Protein 9NIK (pdb70)

Secondary structure (DSSP, 8-state):
-----EEEE--HHHHHHHHHHHHTSGGGGGGS-TT--HHHHHHHHHHHT-SSSTT-EEEEEEETTEEEEEEEEE-GGGSGGGSTTS-----TTEEEEEEEE-S-----TTHHHHHHHHHHHHHHHTS--SEEEE--BTT-HHHHHHHHHTT-EEEEEEEETTEEEEEEEEEHHHHHHHHTTTTS--

InterPro domains:
  IPR000873 AMP-dependent synthetase/ligase domain [PF00501] (557-894)
  IPR001242 Condensation domain [PF00668] (100-513)
  IPR009081 Phosphopantetheine binding ACP domain [PF00550] (14-77)
  IPR009081 Phosphopantetheine binding ACP domain [PF00550] (1043-1108)
  IPR009081 Phosphopantetheine binding ACP domain [PS50075] (5-81)
  IPR009081 Phosphopantetheine binding ACP domain [PS50075] (1036-1112)
  IPR010071 Amino acid adenylation domain [TIGR01733] (576-964)
  IPR016181 Acyl-CoA N-acyltransferase [SSF55729] (1150-1315)
  IPR019432 Acyltransferase MbtK/IucB-like, conserved domain [SM01006] (1150-1197)
  IPR020806 Polyketide synthase-like, phosphopantetheine-binding domain [SM00823] (1042-1112)
  IPR020845 AMP-binding, conserved site [PS00455] (689-700)
  IPR023213 Chloramphenicol acetyltransferase-like domain superfamily [G3DSA:3.30.559.10] (96-269)
  IPR025110 AMP-binding enzyme, C-terminal domain [PF13193] (949-1016)
  IPR036736 ACP-like superfamily [G3DSA:1.10.1200.10] (7-82)
  IPR036736 ACP-like superfamily [G3DSA:1.10.1200.10] (1032-1113)
  IPR036736 ACP-like superfamily [SSF47336] (14-114)
  IPR036736 ACP-like superfamily [SSF47336] (1035-1109)
  IPR042099 ANL, N-terminal domain [G3DSA:3.40.50.12780] (548-934)
  IPR045851 AMP-binding enzyme domain superfamily [G3DSA:3.30.300.30] (935-1031)
  IPR057737 Phenyloxazoline synthase MbtB-like, condensation domain [cd19535] (101-516)

Structure (mmCIF, N/CA/C/O backbone):
data_9NIK
#
_entry.id   9NIK
#
_cell.length_a   33.619
_cell.length_b   69.650
_cell.length_c   38.229
_cell.angle_alpha   90.000
_cell.angle_beta   96.320
_cell.angle_gamma   90.000
#
_symmetry.space_group_name_H-M   'P 1 21 1'
#
loop_
_entity.id
_entity.type
_entity.pdbx_description
1 polymer NcdE
2 non-polymer '4-(2-HYDROXYETHYL)-1-PIPERAZINE ETHANESULFONIC ACID'
3 non-polymer GLYCEROL
4 water water
#
loop_
_atom_site.group_PDB
_atom_site.id
_atom_site.type_symbol
_atom_site.label_atom_id
_atom_site.label_alt_id
_atom_site.label_comp_id
_atom_site.label_asym_id
_atom_site.label_entity_id
_atom_site.label_seq_id
_atom_site.pdbx_PDB_ins_code
_atom_site.Cartn_x
_atom_site.Cartn_y
_atom_site.Cartn_z
_atom_site.occupancy
_atom_site.B_iso_or_equiv
_atom_site.auth_seq_id
_atom_site.auth_comp_id
_atom_site.auth_asym_id
_atom_site.auth_atom_id
_atom_site.pdbx_PDB_model_num
ATOM 1 N N . THR A 1 11 ? 22.73418 -15.69910 -5.33653 1.000 35.83988 1143 THR A N 1
ATOM 2 C CA . THR A 1 11 ? 21.42514 -15.74298 -4.70072 1.000 35.74603 1143 THR A CA 1
ATOM 3 C C . THR A 1 11 ? 21.19138 -14.48211 -3.87056 1.000 38.65996 1143 THR A C 1
ATOM 4 O O . THR A 1 11 ? 21.90353 -14.22172 -2.89299 1.000 32.03583 1143 THR A O 1
ATOM 7 N N . THR A 1 12 ? 20.18762 -13.70388 -4.26360 1.000 27.02300 1144 THR A N 1
ATOM 8 C CA . THR A 1 12 ? 19.75415 -12.53050 -3.52570 1.000 21.56147 1144 THR A CA 1
ATOM 9 C C . THR A 1 12 ? 18.26820 -12.68033 -3.22113 1.000 18.00848 1144 THR A C 1
ATOM 10 O O . THR A 1 12 ? 17.59590 -13.59269 -3.70974 1.000 18.20490 1144 THR A O 1
ATOM 21 N N . TYR A 1 13 ? 17.74245 -11.76059 -2.41957 1.000 14.68508 1145 TYR A N 1
ATOM 22 C CA . TYR A 1 13 ? 16.34465 -11.85153 -2.03361 1.000 13.62587 1145 TYR A CA 1
ATOM 23 C C . TYR A 1 13 ? 15.42620 -11.45957 -3.17377 1.000 16.34277 1145 TYR A C 1
ATOM 24 O O . TYR A 1 13 ? 15.60321 -10.41082 -3.80251 1.000 19.22825 1145 TYR A O 1
ATOM 42 N N . HIS A 1 14 ? 14.40917 -12.28416 -3.39824 1.000 15.56963 1146 HIS A N 1
ATOM 43 C CA . HIS A 1 14 ? 13.26077 -11.94639 -4.23224 1.000 13.42278 1146 HIS A CA 1
ATOM 44 C C . HIS A 1 14 ? 12.04669 -12.47829 -3.49009 1.000 13.26282 1146 HIS A C 1
ATOM 45 O O . HIS A 1 14 ? 11.98205 -13.67124 -3.19167 1.000 15.10293 1146 HIS A O 1
ATOM 49 N N . PHE A 1 15 ? 11.09471 -11.61335 -3.19147 1.000 10.73070 1147 PHE A N 1
ATOM 50 C CA . PHE A 1 15 ? 9.97578 -11.97482 -2.34577 1.000 8.46714 1147 PHE A CA 1
ATOM 51 C C . PHE A 1 15 ? 8.69823 -12.09720 -3.15453 1.000 9.66069 1147 PHE A C 1
ATOM 52 O O . PHE A 1 15 ? 8.51490 -11.47367 -4.20853 1.000 10.52965 1147 PHE A O 1
ATOM 69 N N . GLN A 1 16 ? 7.79934 -12.89192 -2.60346 1.000 7.71379 1148 GLN A N 1
ATOM 70 C CA . GLN A 1 16 ? 6.39383 -12.86626 -2.96287 1.000 7.56260 1148 GLN A CA 1
ATOM 71 C C . GLN A 1 16 ? 5.60999 -12.63953 -1.67947 1.000 8.05696 1148 GLN A C 1
ATOM 72 O O . GLN A 1 16 ? 6.11381 -12.86499 -0.57920 1.000 11.51440 1148 GLN A O 1
ATOM 86 N N . SER A 1 17 ? 4.36437 -12.21441 -1.80042 1.000 8.01937 1149 SER A N 1
ATOM 87 C CA . SER A 1 17 ? 3.53428 -12.03484 -0.62437 1.000 7.30766 1149 SER A CA 1
ATOM 88 C C . SER A 1 17 ? 2.12280 -12.50693 -0.90746 1.000 7.42838 1149 SER A C 1
ATOM 89 O O . SER A 1 17 ? 1.69733 -12.64055 -2.05585 1.000 8.87960 1149 SER A O 1
ATOM 97 N N . ARG A 1 18 ? 1.40514 -12.77326 0.17234 1.000 6.71420 1150 ARG A N 1
ATOM 98 C CA . ARG A 1 18 ? -0.00074 -13.12939 0.11274 1.000 7.36427 1150 ARG A CA 1
ATOM 99 C C . ARG A 1 18 ? -0.74271 -12.45736 1.26109 1.000 8.58222 1150 ARG A C 1
ATOM 100 O O . ARG A 1 18 ? -0.15118 -11.92725 2.19713 1.000 7.31120 1150 ARG A O 1
ATOM 121 N N . ARG A 1 19 ? -2.06798 -12.49885 1.19722 1.000 7.20791 1151 ARG A N 1
ATOM 122 C CA . ARG A 1 19 ? -2.84008 -11.96453 2.29510 1.000 6.38161 1151 ARG A CA 1
ATOM 123 C C . ARG A 1 19 ? -2.65103 -12.81713 3.53803 1.000 6.90112 1151 ARG A C 1
ATOM 124 O O . ARG A 1 19 ? -2.50472 -14.03965 3.47258 1.000 7.65446 1151 ARG A O 1
ATOM 145 N N . ILE A 1 20 ? -2.67862 -12.15740 4.69155 1.000 7.29313 1152 ILE A N 1
ATOM 146 C CA . ILE A 1 20 ? -2.55066 -12.85731 5.95512 1.000 6.41358 1152 ILE A CA 1
ATOM 147 C C . ILE A 1 20 ? -3.71651 -13.83580 6.12709 1.000 7.94982 1152 ILE A C 1
ATOM 148 O O . ILE A 1 20 ? -4.83142 -13.62430 5.61830 1.000 8.68434 1152 ILE A O 1
ATOM 164 N N . ASP A 1 21 ? -3.45167 -14.90155 6.87770 1.000 8.36637 1153 ASP A N 1
ATOM 165 C CA . ASP A 1 21 ? -4.41712 -15.94966 7.21899 1.000 9.66875 1153 ASP A CA 1
ATOM 166 C C . ASP A 1 21 ? -4.30275 -16.14609 8.72425 1.000 10.79358 1153 ASP A C 1
ATOM 167 O O . ASP A 1 21 ? -3.38508 -16.81030 9.19775 1.000 11.21701 1153 ASP A O 1
ATOM 176 N N . VAL A 1 22 ? -5.21963 -15.55107 9.48142 1.000 10.75363 1154 VAL A N 1
ATOM 177 C CA . VAL A 1 22 ? -5.04547 -15.51644 10.93055 1.000 12.99672 1154 VAL A CA 1
ATOM 178 C C . VAL A 1 22 ? -4.98639 -16.92098 11.51800 1.000 14.96732 1154 VAL A C 1
ATOM 179 O O . VAL A 1 22 ? -4.20943 -17.18047 12.45068 1.000 20.89516 1154 VAL A O 1
ATOM 192 N N . ASP A 1 23 ? -5.73332 -17.86631 10.94281 1.000 10.93453 1155 ASP A N 1
ATOM 193 C CA . ASP A 1 23 ? -5.77900 -19.20924 11.51069 1.000 14.45033 1155 ASP A CA 1
ATOM 194 C C . ASP A 1 23 ? -4.42383 -19.88533 11.50855 1.000 19.87987 1155 ASP A C 1
ATOM 195 O O . ASP A 1 23 ? -4.19737 -20.81186 12.29194 1.000 28.88172 1155 ASP A O 1
ATOM 204 N N . ARG A 1 24 ? -3.53084 -19.50336 10.60628 1.000 10.08616 1156 ARG A N 1
ATOM 205 C CA . ARG A 1 24 ? -2.24339 -20.16326 10.55254 1.000 13.12823 1156 ARG A CA 1
ATOM 206 C C . ARG A 1 24 ? -1.03485 -19.24546 10.63161 1.000 10.91843 1156 ARG A C 1
ATOM 207 O O . ARG A 1 24 ? 0.07322 -19.75242 10.81465 1.000 11.55808 1156 ARG A O 1
ATOM 228 N N . ASP A 1 25 ? -1.21009 -17.93025 10.53564 1.000 10.25056 1157 ASP A N 1
ATOM 229 C CA . ASP A 1 25 ? -0.10925 -16.98628 10.71065 1.000 9.56216 1157 ASP A CA 1
ATOM 230 C C . ASP A 1 25 ? -0.02060 -16.41783 12.11445 1.000 8.12795 1157 ASP A C 1
ATOM 231 O O . ASP A 1 25 ? 0.98443 -15.77216 12.44230 1.000 8.60253 1157 ASP A O 1
ATOM 240 N N . LEU A 1 26 ? -1.03511 -16.63269 12.95123 1.000 7.73394 1158 LEU A N 1
ATOM 241 C CA . LEU A 1 26 ? -1.07547 -15.97506 14.25840 1.000 8.64695 1158 LEU A CA 1
ATOM 242 C C . LEU A 1 26 ? 0.13926 -16.31899 15.11681 1.000 9.35037 1158 LEU A C 1
ATOM 243 O O . LEU A 1 26 ? 0.74700 -15.43293 15.73316 1.000 8.34810 1158 LEU A O 1
ATOM 259 N N . GLU A 1 27 ? 0.50346 -17.59793 15.20609 1.000 9.10082 1159 GLU A N 1
ATOM 260 C CA . GLU A 1 27 ? 1.62064 -17.96947 16.07028 1.000 8.71160 1159 GLU A CA 1
ATOM 261 C C . GLU A 1 27 ? 2.89612 -17.23001 15.66011 1.000 8.99113 1159 GLU A C 1
ATOM 262 O O . GLU A 1 27 ? 3.61866 -16.68962 16.50480 1.000 9.16304 1159 GLU A O 1
ATOM 274 N N . SER A 1 28 ? 3.16333 -17.17818 14.35253 1.000 10.34211 1160 SER A N 1
ATOM 275 C CA . SER A 1 28 ? 4.36470 -16.51720 13.85487 1.000 9.22276 1160 SER A CA 1
ATOM 276 C C . SER A 1 28 ? 4.34147 -15.03250 14.15956 1.000 8.68427 1160 SER A C 1
ATOM 277 O O . SER A 1 28 ? 5.33667 -14.47113 14.62999 1.000 9.88497 1160 SER A O 1
ATOM 285 N N . VAL A 1 29 ? 3.23363 -14.37123 13.84075 1.000 7.56196 1161 VAL A N 1
ATOM 286 C CA . VAL A 1 29 ? 3.16135 -12.92719 14.01321 1.000 7.51990 1161 VAL A CA 1
ATOM 287 C C . VAL A 1 29 ? 3.31192 -12.57027 15.47668 1.000 8.58400 1161 VAL A C 1
ATOM 288 O O . VAL A 1 29 ? 4.03665 -11.63629 15.84202 1.000 8.39651 1161 VAL A O 1
ATOM 301 N N . HIS A 1 30 ? 2.61208 -13.30525 16.34057 1.000 8.89165 1162 HIS A N 1
ATOM 302 C CA . HIS A 1 30 ? 2.73911 -13.07009 17.77414 1.000 7.75057 1162 HIS A CA 1
ATOM 303 C C . HIS A 1 30 ? 4.18079 -13.24634 18.23747 1.000 8.01521 1162 HIS A C 1
ATOM 304 O O . HIS A 1 30 ? 4.68409 -12.44030 19.02328 1.000 8.83508 1162 HIS A O 1
ATOM 318 N N . ARG A 1 31 ? 4.87054 -14.28126 17.75509 1.000 8.53373 1163 ARG A N 1
ATOM 319 C CA . ARG A 1 31 ? 6.27839 -14.45490 18.10201 1.000 9.12547 1163 ARG A CA 1
ATOM 320 C C . ARG A 1 31 ? 7.10674 -13.25609 17.65299 1.000 9.58449 1163 ARG A C 1
ATOM 321 O O . ARG A 1 31 ? 7.94338 -12.73901 18.40153 1.000 11.92611 1163 ARG A O 1
ATOM 342 N N . TRP A 1 32 ? 6.90213 -12.79735 16.41977 1.000 7.86076 1164 TRP A N 1
ATOM 343 C CA . TRP A 1 32 ? 7.69649 -11.67724 15.92855 1.000 8.26452 1164 TRP A CA 1
ATOM 344 C C . TRP A 1 32 ? 7.46279 -10.42254 16.76058 1.000 10.33685 1164 TRP A C 1
ATOM 345 O O . TRP A 1 32 ? 8.39782 -9.64067 16.99938 1.000 11.98367 1164 TRP A O 1
ATOM 366 N N . LEU A 1 33 ? 6.20639 -10.17045 17.14342 1.000 8.40516 1165 LEU A N 1
ATOM 367 C CA . LEU A 1 33 ? 5.88462 -8.97621 17.91457 1.000 9.28912 1165 LEU A CA 1
ATOM 368 C C . LEU A 1 33 ? 6.50510 -9.01795 19.30299 1.000 10.15674 1165 LEU A C 1
ATOM 369 O O . LEU A 1 33 ? 6.62244 -7.97384 19.94228 1.000 11.32282 1165 LEU A O 1
ATOM 385 N N . GLY A 1 34 ? 6.87682 -10.19751 19.78898 1.000 10.73434 1166 GLY A N 1
ATOM 386 C CA . GLY A 1 34 ? 7.53003 -10.31096 21.08109 1.000 11.97794 1166 GLY A CA 1
ATOM 387 C C . GLY A 1 34 ? 9.01342 -10.12950 21.07741 1.000 13.80219 1166 GLY A C 1
ATOM 388 O O . GLY A 1 34 ? 9.62720 -10.07030 22.15264 1.000 17.50076 1166 GLY A O 1
ATOM 392 N N . HIS A 1 35 ? 9.63179 -10.04887 19.91353 1.000 13.58431 1167 HIS A N 1
ATOM 393 C CA . HIS A 1 35 ? 11.06527 -9.89549 19.83737 1.000 14.95474 1167 HIS A CA 1
ATOM 394 C C . HIS A 1 35 ? 11.44938 -8.44743 20.10851 1.000 18.80838 1167 HIS A C 1
ATOM 395 O O . HIS A 1 35 ? 10.85122 -7.53535 19.52851 1.000 16.38758 1167 HIS A O 1
ATOM 409 N N . PRO A 1 36 ? 12.45280 -8.20364 20.95436 1.000 16.68518 1168 PRO A N 1
ATOM 410 C CA . PRO A 1 36 ? 12.85405 -6.81926 21.24682 1.000 21.31001 1168 PRO A CA 1
ATOM 411 C C . PRO A 1 36 ? 13.09201 -5.94668 20.02978 1.000 19.01956 1168 PRO A C 1
ATOM 412 O O . PRO A 1 36 ? 12.86906 -4.73256 20.10758 1.000 20.31806 1168 PRO A O 1
ATOM 423 N N . LYS A 1 37 ? 13.52604 -6.50069 18.89779 1.000 15.85612 1169 LYS A N 1
ATOM 424 C CA . LYS A 1 37 ? 13.76039 -5.64026 17.75169 1.000 16.66697 1169 LYS A CA 1
ATOM 425 C C . LYS A 1 37 ? 12.47152 -5.04903 17.18244 1.000 16.27713 1169 LYS A C 1
ATOM 426 O O . LYS A 1 37 ? 12.54885 -4.08997 16.40089 1.000 19.26092 1169 LYS A O 1
ATOM 445 N N A SER A 1 38 ? 11.30142 -5.58182 17.51150 0.499 15.20877 1170 SER A N 1
ATOM 446 N N B SER A 1 38 ? 11.31265 -5.60425 17.58279 0.501 15.12379 1170 SER A N 1
ATOM 447 C CA A SER A 1 38 ? 10.06062 -4.99266 17.02078 0.499 14.39272 1170 SER A CA 1
ATOM 448 C CA B SER A 1 38 ? 9.97859 -5.19394 17.15286 0.501 13.72478 1170 SER A CA 1
ATOM 449 C C A SER A 1 38 ? 9.33394 -4.20974 18.10871 0.499 13.21486 1170 SER A C 1
ATOM 450 C C B SER A 1 38 ? 9.34171 -4.17299 18.09077 0.501 13.26331 1170 SER A C 1
ATOM 451 O O A SER A 1 38 ? 8.10676 -4.08903 18.09571 0.499 11.30855 1170 SER A O 1
ATOM 452 O O B SER A 1 38 ? 8.15172 -3.88080 17.96235 0.501 10.73229 1170 SER A O 1
ATOM 467 N N . HIS A 1 39 ? 10.09994 -3.63854 19.04132 1.000 12.39575 1171 HIS A N 1
ATOM 468 C CA . HIS A 1 39 ? 9.49968 -2.88662 20.13486 1.000 13.05400 1171 HIS A CA 1
ATOM 469 C C . HIS A 1 39 ? 8.66444 -1.69409 19.66934 1.000 11.23879 1171 HIS A C 1
ATOM 470 O O . HIS A 1 39 ? 7.73546 -1.31007 20.36621 1.000 12.71274 1171 HIS A O 1
ATOM 484 N N . TYR A 1 40 ? 8.95260 -1.09928 18.50814 1.000 10.55232 1172 TYR A N 1
ATOM 485 C CA . TYR A 1 40 ? 8.14621 0.04172 18.06568 1.000 10.37963 1172 TYR A CA 1
ATOM 486 C C . TYR A 1 40 ? 6.70908 -0.33774 17.69307 1.000 10.21060 1172 TYR A C 1
ATOM 487 O O . TYR A 1 40 ? 5.83553 0.53959 17.63119 1.000 12.73644 1172 TYR A O 1
ATOM 505 N N . TRP A 1 41 ? 6.41661 -1.63330 17.50124 1.000 9.74357 1173 TRP A N 1
ATOM 506 C CA . TRP A 1 41 ? 5.04090 -2.09474 17.34572 1.000 10.11001 1173 TRP A CA 1
ATOM 507 C C . TRP A 1 41 ? 4.25847 -2.06252 18.65687 1.000 11.74100 1173 TRP A C 1
ATOM 508 O O . TRP A 1 41 ? 3.03098 -2.16967 18.63943 1.000 12.51366 1173 TRP A O 1
ATOM 529 N N . ASP A 1 42 ? 4.94113 -1.91488 19.78484 1.000 11.75477 1174 ASP A N 1
ATOM 530 C CA . ASP A 1 42 ? 4.28183 -1.75382 21.08271 1.000 14.10163 1174 ASP A CA 1
ATOM 531 C C . ASP A 1 42 ? 3.38955 -2.94045 21.43212 1.000 14.46265 1174 ASP A C 1
ATOM 532 O O . ASP A 1 42 ? 2.30378 -2.77166 21.98187 1.000 16.54830 1174 ASP A O 1
ATOM 541 N N A MET A 1 43 ? 3.85205 -4.15322 21.13656 0.449 10.83454 1175 MET A N 1
ATOM 542 N N B MET A 1 43 ? 3.84872 -4.15475 21.10083 0.551 10.78416 1175 MET A N 1
ATOM 543 C CA A MET A 1 43 ? 3.08880 -5.35116 21.45644 0.449 13.32564 1175 MET A CA 1
ATOM 544 C CA B MET A 1 43 ? 3.10249 -5.38126 21.35082 0.551 13.17717 1175 MET A CA 1
ATOM 545 C C A MET A 1 43 ? 3.98999 -6.43709 22.00403 0.449 11.22722 1175 MET A C 1
ATOM 546 C C B MET A 1 43 ? 3.98175 -6.44390 22.00505 0.551 11.22232 1175 MET A C 1
ATOM 547 O O A MET A 1 43 ? 3.73122 -7.62854 21.80950 0.449 11.97330 1175 MET A O 1
ATOM 548 O O B MET A 1 43 ? 3.70329 -7.63666 21.88086 0.551 11.88264 1175 MET A O 1
ATOM 575 N N . LEU A 1 44 ? 5.02903 -6.03249 22.72487 1.000 12.14881 1176 LEU A N 1
ATOM 576 C CA . LEU A 1 44 ? 5.99514 -6.99191 23.23849 1.000 12.37238 1176 LEU A CA 1
ATOM 577 C C . LEU A 1 44 ? 5.38978 -7.98152 24.22485 1.000 13.63539 1176 LEU A C 1
ATOM 578 O O . LEU A 1 44 ? 5.86152 -9.11365 24.31044 1.000 17.30717 1176 LEU A O 1
ATOM 594 N N . ASN A 1 45 ? 4.36326 -7.58068 24.97860 1.000 13.05553 1177 ASN A N 1
ATOM 595 C CA . ASN A 1 45 ? 3.76956 -8.43473 25.99561 1.000 18.21119 1177 ASN A CA 1
ATOM 596 C C . ASN A 1 45 ? 2.37115 -8.88135 25.61784 1.000 16.46118 1177 ASN A C 1
ATOM 597 O O . ASN A 1 45 ? 1.59556 -9.29508 26.48052 1.000 17.45505 1177 ASN A O 1
ATOM 608 N N A SER A 1 46 ? 2.04224 -8.82182 24.33535 0.546 15.35513 1178 SER A N 1
ATOM 609 N N B SER A 1 46 ? 2.02748 -8.81312 24.34280 0.454 15.34151 1178 SER A N 1
ATOM 610 C CA A SER A 1 46 ? 0.69327 -9.11365 23.88709 0.546 14.09899 1178 SER A CA 1
ATOM 611 C CA B SER A 1 46 ? 0.66232 -9.08493 23.93367 0.454 14.08235 1178 SER A CA 1
ATOM 612 C C A SER A 1 46 ? 0.39121 -10.60391 23.97474 0.546 11.62831 1178 SER A C 1
ATOM 613 C C B SER A 1 46 ? 0.37629 -10.58127 23.91772 0.454 11.60836 1178 SER A C 1
ATOM 614 O O A SER A 1 46 ? 1.28516 -11.45380 23.91690 0.546 15.12125 1178 SER A O 1
ATOM 615 O O B SER A 1 46 ? 1.26957 -11.41281 23.73672 0.454 14.84708 1178 SER A O 1
ATOM 630 N N . SER A 1 47 ? -0.89242 -10.91363 24.11823 1.000 12.06640 1179 SER A N 1
ATOM 631 C CA . SER A 1 47 ? -1.37195 -12.27878 24.07125 1.000 10.70382 1179 SER A CA 1
ATOM 632 C C . SER A 1 47 ? -1.71497 -12.67458 22.63468 1.000 12.36074 1179 SER A C 1
ATOM 633 O O . SER A 1 47 ? -1.79080 -11.83788 21.72075 1.000 9.85098 1179 SER A O 1
ATOM 641 N N . LEU A 1 48 ? -1.94865 -13.97156 22.43870 1.000 10.29514 1180 LEU A N 1
ATOM 642 C CA . LEU A 1 48 ? -2.42121 -14.43878 21.14133 1.000 9.32918 1180 LEU A CA 1
ATOM 643 C C . LEU A 1 48 ? -3.72607 -13.75122 20.76913 1.000 9.97566 1180 LEU A C 1
ATOM 644 O O . LEU A 1 48 ? -3.90399 -13.30795 19.62987 1.000 10.71612 1180 LEU A O 1
ATOM 660 N N . ALA A 1 49 ?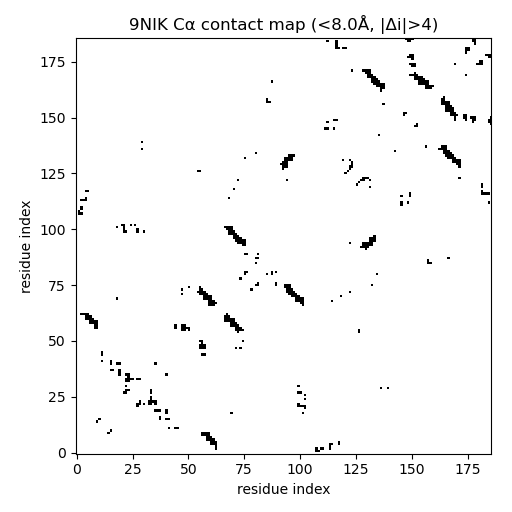 -4.65141 -13.63596 21.71549 1.000 11.74327 1181 ALA A N 1
ATOM 661 C CA . ALA A 1 49 ? -5.91318 -12.97558 21.41890 1.000 12.41452 1181 ALA A CA 1
ATOM 662 C C . ALA A 1 49 ? -5.69273 -11.52590 21.02522 1.000 11.16998 1181 ALA A C 1
ATOM 663 O O . ALA A 1 49 ? -6.39052 -11.00461 20.14231 1.000 12.86413 1181 ALA A O 1
ATOM 670 N N . ASP A 1 50 ? -4.73131 -10.84841 21.66770 1.000 11.54244 1182 ASP A N 1
ATOM 671 C CA . ASP A 1 50 ? -4.47725 -9.45163 21.32743 1.000 12.37742 1182 ASP A CA 1
ATOM 672 C C . ASP A 1 50 ? -4.00201 -9.33854 19.88431 1.000 11.77060 1182 ASP A C 1
ATOM 673 O O . ASP A 1 50 ? -4.36621 -8.40311 19.16413 1.000 11.45566 1182 ASP A O 1
ATOM 682 N N . VAL A 1 51 ? -3.13613 -10.25718 19.46684 1.000 10.56903 1183 VAL A N 1
ATOM 683 C CA . VAL A 1 51 ? -2.60279 -10.20672 18.10898 1.000 9.46783 1183 VAL A CA 1
ATOM 684 C C . VAL A 1 51 ? -3.66669 -10.62434 17.10432 1.000 10.68810 1183 VAL A C 1
ATOM 685 O O . VAL A 1 51 ? -3.73903 -10.06979 16.00182 1.000 9.86069 1183 VAL A O 1
ATOM 698 N N . GLU A 1 52 ? -4.53731 -11.56907 17.46854 1.000 10.18688 1184 GLU A N 1
ATOM 699 C CA . GLU A 1 52 ? -5.67316 -11.90307 16.61566 1.000 11.57383 1184 GLU A CA 1
ATOM 700 C C . GLU A 1 52 ? -6.54029 -10.67363 16.36077 1.000 11.03236 1184 GLU A C 1
ATOM 701 O O . GLU A 1 52 ? -6.94599 -10.41163 15.21922 1.000 11.00259 1184 GLU A O 1
ATOM 713 N N . LYS A 1 53 ? -6.81473 -9.88888 17.40043 1.000 10.33628 1185 LYS A N 1
ATOM 714 C CA . LYS A 1 53 ? -7.60228 -8.67708 17.23791 1.000 11.31235 1185 LYS A CA 1
ATOM 715 C C . LYS A 1 53 ? -6.88419 -7.66999 16.34932 1.000 10.13322 1185 LYS A C 1
ATOM 716 O O . LYS A 1 53 ? -7.51277 -7.02514 15.50403 1.000 11.83555 1185 LYS A O 1
ATOM 735 N N . LEU A 1 54 ? -5.57267 -7.50483 16.54102 1.000 9.23896 1186 LEU A N 1
ATOM 736 C CA . LEU A 1 54 ? -4.79328 -6.59825 15.70113 1.000 10.23365 1186 LEU A CA 1
ATOM 737 C C . LEU A 1 54 ? -4.95313 -6.95120 14.22905 1.000 9.62565 1186 LEU A C 1
ATOM 738 O O . LEU A 1 54 ? -5.20459 -6.07580 13.38764 1.000 9.33950 1186 LEU A O 1
ATOM 754 N N . ILE A 1 55 ? -4.81817 -8.24118 13.90684 1.000 8.79732 1187 ILE A N 1
ATOM 755 C CA . ILE A 1 55 ? -4.92731 -8.70673 12.52561 1.000 8.44577 1187 ILE A CA 1
ATOM 756 C C . ILE A 1 55 ? -6.33849 -8.51540 11.99390 1.000 10.46141 1187 ILE A C 1
ATOM 757 O O . ILE A 1 55 ? -6.53284 -8.05872 10.86062 1.000 10.18426 1187 ILE A O 1
ATOM 773 N N . ARG A 1 56 ? -7.33830 -8.94000 12.76869 1.000 10.43250 1188 ARG A N 1
ATOM 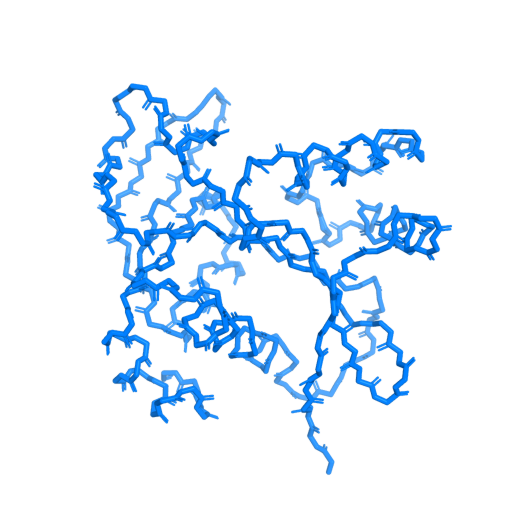774 C CA . ARG A 1 56 ? -8.72450 -8.81739 12.32086 1.000 9.92734 1188 ARG A CA 1
ATOM 775 C C . ARG A 1 56 ? -9.10723 -7.35111 12.10890 1.000 10.74180 1188 ARG A C 1
ATOM 776 O O . ARG A 1 56 ? -9.73061 -7.00364 11.09149 1.000 11.70222 1188 ARG A O 1
ATOM 797 N N . ASP A 1 57 ? -8.70760 -6.47061 13.02647 1.000 10.51239 1189 ASP A N 1
ATOM 798 C CA . ASP A 1 57 ? -8.98565 -5.04304 12.87223 1.000 11.47342 1189 ASP A CA 1
ATOM 799 C C . ASP A 1 57 ? -8.31358 -4.48749 11.61688 1.000 9.51876 1189 ASP A C 1
ATOM 800 O O . ASP A 1 57 ? -8.88096 -3.66224 10.90195 1.000 10.59798 1189 ASP A O 1
ATOM 809 N N . ALA A 1 58 ? -7.08830 -4.92678 11.32732 1.000 9.14732 1190 ALA A N 1
ATOM 810 C CA . ALA A 1 58 ? -6.39869 -4.48577 10.12711 1.000 8.76872 1190 ALA A CA 1
ATOM 811 C C . ALA A 1 58 ? -7.09234 -4.94232 8.85623 1.000 8.57767 1190 ALA A C 1
ATOM 812 O O . ALA A 1 58 ? -6.89576 -4.32526 7.80751 1.000 8.23660 1190 ALA A O 1
ATOM 819 N N . GLY A 1 59 ? -7.89881 -5.99015 8.92096 1.000 9.15996 1191 GLY A N 1
ATOM 820 C CA . GLY A 1 59 ? -8.61683 -6.49054 7.76544 1.000 8.63107 1191 GLY A CA 1
ATOM 821 C C . GLY A 1 59 ? -10.04827 -6.03101 7.64762 1.000 9.53527 1191 GLY A C 1
ATOM 822 O O . GLY A 1 59 ? -10.74023 -6.44413 6.71071 1.000 11.69250 1191 GLY A O 1
ATOM 826 N N . ALA A 1 60 ? -10.49342 -5.13543 8.49508 1.000 8.86005 1192 ALA A N 1
ATOM 827 C CA . ALA A 1 60 ? -11.91223 -4.80564 8.59051 1.000 10.49393 1192 ALA A CA 1
ATOM 828 C C . ALA A 1 60 ? -12.34379 -3.59470 7.76836 1.000 11.99476 1192 ALA A C 1
ATOM 829 O O . ALA A 1 60 ? -13.53989 -3.26893 7.76554 1.000 12.89193 1192 ALA A O 1
ATOM 836 N N . ASP A 1 61 ? -11.44945 -2.93557 7.03969 1.000 9.17753 1193 ASP A N 1
ATOM 837 C CA . ASP A 1 61 ? -11.91196 -1.84250 6.20165 1.000 9.00037 1193 ASP A CA 1
ATOM 838 C C . ASP A 1 61 ? -12.89120 -2.37350 5.15528 1.000 10.03144 1193 ASP A C 1
ATOM 839 O O . ASP A 1 61 ? -12.76122 -3.50248 4.69677 1.000 8.91267 1193 ASP A O 1
ATOM 848 N N . PRO A 1 62 ? -13.85184 -1.56563 4.70095 1.000 8.62609 1194 PRO A N 1
ATOM 849 C CA . PRO A 1 62 ? -14.67931 -2.01648 3.58072 1.000 8.96478 1194 PRO A CA 1
ATOM 850 C C . PRO A 1 62 ? -13.94723 -2.29532 2.29134 1.000 9.02675 1194 PRO A C 1
ATOM 851 O O . PRO A 1 62 ? -14.41805 -3.12122 1.50709 1.000 10.33391 1194 PRO A O 1
ATOM 862 N N . ASP A 1 63 ? -12.81765 -1.64871 2.04289 1.000 10.13335 1195 ASP A N 1
ATOM 863 C CA . ASP A 1 63 ? -12.08956 -1.75282 0.78274 1.000 9.33686 1195 ASP A CA 1
ATOM 864 C C . ASP A 1 63 ? -11.10115 -2.91546 0.85672 1.000 8.35402 1195 ASP A C 1
ATOM 865 O O . ASP A 1 63 ? -10.26519 -2.94884 1.77516 1.000 8.46316 1195 ASP A O 1
ATOM 874 N N . PRO A 1 64 ? -11.14729 -3.84970 -0.10424 1.000 7.99225 1196 PRO A N 1
ATOM 875 C CA . PRO A 1 64 ? -10.26173 -5.02626 -0.04462 1.000 7.95170 1196 PRO A CA 1
ATOM 876 C C . PRO A 1 64 ? -8.79865 -4.72839 -0.24530 1.000 8.91168 1196 PRO A C 1
ATOM 877 O O . PRO A 1 64 ? -7.98019 -5.62455 0.00338 1.000 9.97173 1196 PRO A O 1
ATOM 888 N N . ARG A 1 65 ? -8.43399 -3.52389 -0.69986 1.000 9.19226 1197 ARG A N 1
ATOM 889 C CA . ARG A 1 65 ? -7.01067 -3.24265 -0.91363 1.000 8.27167 1197 ARG A CA 1
ATOM 890 C C . ARG A 1 65 ? -6.24540 -3.21637 0.40384 1.000 8.99969 1197 ARG A C 1
ATOM 891 O O . ARG A 1 65 ? -5.04828 -3.51303 0.43413 1.000 10.60965 1197 ARG A O 1
ATOM 912 N N . PHE A 1 66 ? -6.90421 -2.87794 1.50272 1.000 7.38401 1198 PHE A N 1
ATOM 913 C CA . PHE A 1 66 ? -6.26794 -2.77964 2.79821 1.000 6.80226 1198 PHE A CA 1
ATOM 914 C C . PHE A 1 66 ? -6.21307 -4.12751 3.50864 1.000 8.71864 1198 PHE A C 1
ATOM 915 O O . PHE A 1 66 ? -6.96029 -5.05791 3.19559 1.000 10.46527 1198 PHE A O 1
ATOM 932 N N . GLY A 1 67 ? -5.26519 -4.24058 4.44001 1.000 7.46398 1199 GLY A N 1
ATOM 933 C CA . GLY A 1 67 ? -5.07465 -5.40116 5.26509 1.000 8.51700 1199 GLY A CA 1
ATOM 934 C C . GLY A 1 67 ? -3.61537 -5.79479 5.35211 1.000 7.33031 1199 GLY A C 1
ATOM 935 O O . GLY A 1 67 ? -2.73620 -5.24385 4.68345 1.000 7.24793 1199 GLY A O 1
ATOM 939 N N . MET A 1 68 ? -3.38507 -6.82814 6.14763 1.000 6.88493 1200 MET A N 1
ATOM 940 C CA . MET A 1 68 ? -2.03745 -7.30377 6.35612 1.000 6.48813 1200 MET A CA 1
ATOM 941 C C . MET A 1 68 ? -1.69942 -8.39788 5.32693 1.000 7.25692 1200 MET A C 1
ATOM 942 O O . MET A 1 68 ? -2.57135 -9.16425 4.86113 1.000 6.69878 1200 MET A O 1
ATOM 956 N N A ARG A 1 69 ? -0.41044 -8.47717 5.00359 0.722 6.87479 1201 ARG A N 1
ATOM 957 N N B ARG A 1 69 ? -0.41226 -8.44314 4.95534 0.278 7.05964 1201 ARG A N 1
ATOM 958 C CA A ARG A 1 69 ? 0.14834 -9.40945 4.04708 0.722 6.58587 1201 ARG A CA 1
ATOM 959 C CA B ARG A 1 69 ? 0.15831 -9.38624 4.00233 0.278 6.70498 1201 ARG A CA 1
ATOM 960 C C A ARG A 1 69 ? 1.38106 -10.03988 4.67450 0.722 6.33721 1201 ARG A C 1
ATOM 961 C C B ARG A 1 69 ? 1.38009 -10.02875 4.65329 0.278 6.29899 1201 ARG A C 1
ATOM 962 O O A ARG A 1 69 ? 2.02448 -9.44146 5.53649 0.722 6.31547 1201 ARG A O 1
ATOM 963 O O B ARG A 1 69 ? 2.01017 -9.42698 5.52428 0.278 6.38217 1201 ARG A O 1
ATOM 1004 N N . ILE A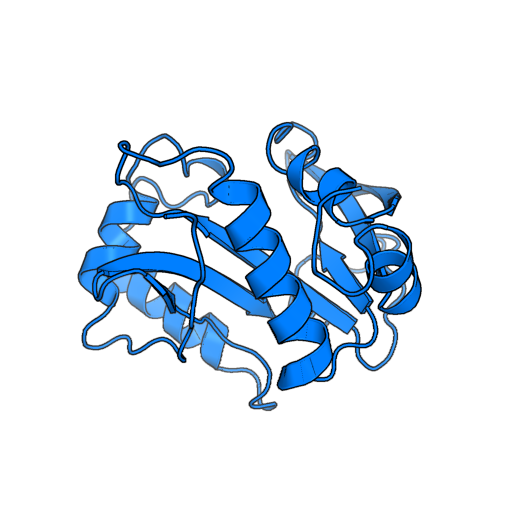 1 70 ? 1.72794 -11.24140 4.21551 1.000 6.92867 1202 ILE A N 1
ATOM 1005 C CA . ILE A 1 70 ? 2.91302 -11.96268 4.68891 1.000 6.42387 1202 ILE A CA 1
ATOM 1006 C C . ILE A 1 70 ? 3.83209 -12.18527 3.49626 1.000 7.32004 1202 ILE A C 1
ATOM 1007 O O . ILE A 1 70 ? 3.37873 -12.65123 2.44156 1.000 6.92676 1202 ILE A O 1
ATOM 1023 N N . GLY A 1 71 ? 5.11941 -11.83377 3.65214 1.000 7.36742 1203 GLY A N 1
ATOM 1024 C CA . GLY A 1 71 ? 6.10004 -12.04750 2.61775 1.000 6.93969 1203 GLY A CA 1
ATOM 1025 C C . GLY A 1 71 ? 6.86292 -13.34676 2.81287 1.000 7.27667 1203 GLY A C 1
ATOM 1026 O O . GLY A 1 71 ? 7.10762 -13.77017 3.93992 1.000 6.81474 1203 GLY A O 1
ATOM 1030 N N . TYR A 1 72 ? 7.22028 -13.95515 1.68445 1.000 7.74755 1204 TYR A N 1
ATOM 1031 C CA . TYR A 1 72 ? 7.86895 -15.25787 1.59676 1.000 6.12515 1204 TYR A CA 1
ATOM 1032 C C . TYR A 1 72 ? 9.12921 -15.21004 0.75022 1.000 6.64439 1204 TYR A C 1
ATOM 1033 O O . TYR A 1 72 ? 9.22804 -14.46305 -0.22544 1.000 7.78745 1204 TYR A O 1
ATOM 1051 N N . PHE A 1 73 ? 10.08123 -16.06179 1.13587 1.000 7.90712 1205 PHE A N 1
ATOM 1052 C CA . PHE A 1 73 ? 11.29343 -16.33292 0.36705 1.000 8.79854 1205 PHE A CA 1
ATOM 1053 C C . PHE A 1 73 ? 11.70125 -17.76954 0.67885 1.000 7.00977 1205 PHE A C 1
ATOM 1054 O O . PHE A 1 73 ? 11.76410 -18.16200 1.84662 1.000 8.28973 1205 PHE A O 1
ATOM 1071 N N . GLU A 1 74 ? 11.93944 -18.55601 -0.37075 1.000 8.91543 1206 GLU A N 1
ATOM 1072 C CA . GLU A 1 74 ? 12.37521 -19.95327 -0.20821 1.000 8.53060 1206 GLU A CA 1
ATOM 1073 C C . GLU A 1 74 ? 11.41941 -20.74874 0.68839 1.000 9.52931 1206 GLU A C 1
ATOM 1074 O O . GLU A 1 74 ? 11.82081 -21.61166 1.47931 1.000 10.88189 1206 GLU A O 1
ATOM 1086 N N . GLY A 1 75 ? 10.13267 -20.43057 0.59902 1.000 7.65123 1207 GLY A N 1
ATOM 1087 C CA . GLY A 1 75 ? 9.09770 -21.14698 1.30395 1.000 8.50075 1207 GLY A CA 1
ATOM 1088 C C . GLY A 1 75 ? 8.88579 -20.73021 2.73251 1.000 7.96380 1207 GLY A C 1
ATOM 1089 O O . GLY A 1 75 ? 7.99254 -21.28051 3.39614 1.000 9.25599 1207 GLY A O 1
ATOM 1093 N N . GLU A 1 76 ? 9.63566 -19.76139 3.22600 1.000 7.86912 1208 GLU A N 1
ATOM 1094 C CA . GLU A 1 76 ? 9.59848 -19.37462 4.62619 1.000 8.27389 1208 GLU A CA 1
ATOM 1095 C C . GLU A 1 76 ? 9.10776 -17.94315 4.76921 1.000 7.71287 1208 GLU A C 1
ATOM 1096 O O . GLU A 1 76 ? 9.45092 -17.06777 3.95448 1.000 7.41532 1208 GLU A O 1
ATOM 1108 N N . ARG A 1 77 ? 8.33255 -17.72184 5.82579 1.000 8.14116 1209 ARG A N 1
ATOM 1109 C CA . ARG A 1 77 ? 7.86855 -16.38019 6.15304 1.000 8.25496 1209 ARG A CA 1
ATOM 1110 C C . ARG A 1 77 ? 9.04712 -15.47901 6.47524 1.000 7.64962 1209 ARG A C 1
ATOM 1111 O O . ARG A 1 77 ? 9.97163 -15.87717 7.19632 1.000 10.04369 1209 ARG A O 1
ATOM 1132 N N . GLN A 1 78 ? 8.98470 -14.25301 5.97578 1.000 7.38680 1210 GLN A N 1
ATOM 1133 C CA . GLN A 1 78 ? 10.06716 -13.28650 6.10006 1.000 7.44444 1210 GLN A CA 1
ATOM 1134 C C . GLN A 1 78 ? 9.66134 -12.00579 6.81054 1.000 7.20863 1210 GLN A C 1
ATOM 1135 O O . GLN A 1 78 ? 10.47406 -11.42823 7.52704 1.000 7.33655 1210 GLN A O 1
ATOM 1149 N N . PHE A 1 79 ? 8.42284 -11.55071 6.65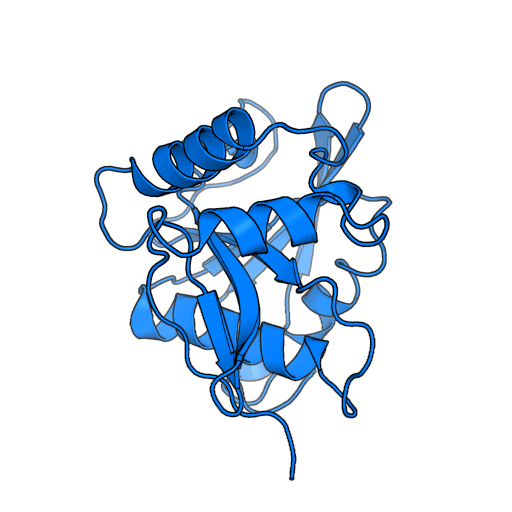146 1.000 7.85779 1211 PHE A N 1
ATOM 1150 C CA . PHE A 1 79 ? 7.96150 -10.28628 7.19077 1.000 5.82278 1211 PHE A CA 1
ATOM 1151 C C . PHE A 1 79 ? 6.45221 -10.22797 7.03310 1.000 6.71297 1211 PHE A C 1
ATOM 1152 O O . PHE A 1 79 ? 5.85085 -11.01625 6.28805 1.000 7.09920 1211 PHE A O 1
ATOM 1169 N N . LEU A 1 80 ? 5.86760 -9.29120 7.75777 1.000 6.04693 1212 LEU A N 1
ATOM 1170 C CA . LEU A 1 80 ? 4.47838 -8.89201 7.63966 1.000 6.77869 1212 LEU A CA 1
ATOM 1171 C C . LEU A 1 80 ? 4.46338 -7.43798 7.20841 1.000 6.64135 1212 LEU A C 1
ATOM 1172 O O . LEU A 1 80 ? 5.30446 -6.63490 7.64240 1.000 6.77395 1212 LEU A O 1
ATOM 1188 N N . PHE A 1 81 ? 3.50773 -7.07232 6.37197 1.000 5.88245 1213 PHE A N 1
ATOM 1189 C CA . PHE A 1 81 ? 3.26616 -5.65711 6.13825 1.000 6.02302 1213 PHE A CA 1
ATOM 1190 C C . PHE A 1 81 ? 1.78149 -5.37471 6.15880 1.000 5.65165 1213 PHE A C 1
ATOM 1191 O O . PHE A 1 81 ? 0.97071 -6.22955 5.82715 1.000 8.07230 1213 PHE A O 1
ATOM 1208 N N . GLU A 1 82 ? 1.43571 -4.16703 6.57415 1.000 6.66160 1214 GLU A N 1
ATOM 1209 C CA . GLU A 1 82 ? 0.06143 -3.69966 6.59765 1.000 7.20721 1214 GLU A CA 1
ATOM 1210 C C . GLU A 1 82 ? -0.06544 -2.53745 5.63308 1.000 7.14856 1214 GLU A C 1
ATOM 1211 O O . GLU A 1 82 ? 0.69496 -1.56959 5.72404 1.000 7.09158 1214 GLU A O 1
ATOM 1223 N N . LEU A 1 83 ? -1.02571 -2.61985 4.72183 1.000 6.53473 1215 LEU A N 1
ATOM 1224 C CA . LEU A 1 83 ? -1.45062 -1.48725 3.91187 1.000 6.09129 1215 LEU A CA 1
ATOM 1225 C C . LEU A 1 83 ? -2.77978 -1.03564 4.49575 1.000 6.23997 1215 LEU A C 1
ATOM 1226 O O . LEU A 1 83 ? -3.76458 -1.78081 4.46807 1.000 7.54212 1215 LEU A O 1
ATOM 1242 N N . TYR A 1 84 ? -2.79243 0.14526 5.08930 1.000 7.67255 1216 TYR A N 1
ATOM 1243 C CA . TYR A 1 84 ? -3.94458 0.57986 5.86404 1.000 6.48501 1216 TYR A CA 1
ATOM 1244 C C . TYR A 1 84 ? -4.57087 1.83794 5.29479 1.000 7.27313 1216 TYR A C 1
ATOM 1245 O O . TYR A 1 84 ? -3.95091 2.59340 4.53875 1.000 6.93129 1216 TYR A O 1
ATOM 1263 N N . ASN A 1 85 ? -5.84435 2.04318 5.66021 1.000 8.67566 1217 ASN A N 1
ATOM 1264 C CA . ASN A 1 85 ? -6.58531 3.21756 5.24915 1.000 8.29152 1217 ASN A CA 1
ATOM 1265 C C . ASN A 1 85 ? -6.16354 4.40255 6.10544 1.000 8.17177 1217 ASN A C 1
ATOM 1266 O O . ASN A 1 85 ? -6.39886 4.40826 7.31792 1.000 8.13139 1217 ASN A O 1
ATOM 1277 N N . PRO A 1 86 ? -5.53179 5.42264 5.53009 1.000 6.96932 1218 PRO A N 1
ATOM 1278 C CA . PRO A 1 86 ? -5.14730 6.57206 6.35883 1.000 8.82187 1218 PRO A CA 1
ATOM 1279 C C . PRO A 1 86 ? -6.30999 7.21760 7.09374 1.000 10.68880 1218 PRO A C 1
ATOM 1280 O O . PRO A 1 86 ? -6.10230 7.74916 8.19079 1.000 10.61388 1218 PRO A O 1
ATOM 1291 N N . LEU A 1 87 ? -7.52434 7.15626 6.55499 1.000 10.44580 1219 LEU A N 1
ATOM 1292 C CA . LEU A 1 87 ? -8.66570 7.83084 7.18368 1.000 12.44189 1219 LEU A CA 1
ATOM 1293 C C . LEU A 1 87 ? -9.15195 7.16227 8.46150 1.000 15.30989 1219 LEU A C 1
ATOM 1294 O O . LEU A 1 87 ? -9.90500 7.80027 9.20628 1.000 18.33722 1219 LEU A O 1
ATOM 1310 N N . THR A 1 88 ? -8.75314 5.93150 8.76463 1.000 14.22906 1220 THR A N 1
ATOM 1311 C CA . THR A 1 88 ? -9.09825 5.29250 10.03629 1.000 14.76621 1220 THR A CA 1
ATOM 1312 C C . THR A 1 88 ? -7.89699 5.14160 10.95294 1.000 20.11335 1220 THR A C 1
ATOM 1313 O O . THR A 1 88 ? -7.91749 4.31963 11.88289 1.000 25.52264 1220 THR A O 1
ATOM 1324 N N . SER A 1 89 ? -6.85574 5.93325 10.72221 1.000 12.98141 1221 SER A N 1
ATOM 1325 C CA . SER A 1 89 ? -5.60030 5.81977 11.41053 1.000 13.38424 1221 SER A CA 1
ATOM 1326 C C . SER A 1 89 ? -5.36086 7.10659 12.17613 1.000 12.24128 1221 SER A C 1
ATOM 1327 O O . SER A 1 89 ? -6.09038 8.09431 12.01320 1.000 12.98207 1221 SER A O 1
ATOM 1335 N N . ASP A 1 90 ? -4.29007 7.09224 12.96213 1.000 15.24751 1222 ASP A N 1
ATOM 1336 C CA . ASP A 1 90 ? -3.90301 8.28148 13.71444 1.000 17.96105 1222 ASP A CA 1
ATOM 1337 C C . ASP A 1 90 ? -3.55311 9.44515 12.79509 1.000 17.34345 1222 ASP A C 1
ATOM 1338 O O . ASP A 1 90 ? -3.58232 10.60334 13.23346 1.000 16.34200 1222 ASP A O 1
ATOM 1347 N N . LEU A 1 91 ? -3.20969 9.16482 11.53155 1.000 14.43110 1223 LEU A N 1
ATOM 1348 C CA . LEU A 1 91 ? -2.87876 10.23429 10.59232 1.000 12.77042 1223 LEU A CA 1
ATOM 1349 C C . LEU A 1 91 ? -4.02606 11.19887 10.41591 1.000 12.84253 1223 LEU A C 1
ATOM 1350 O O . LEU A 1 91 ? -3.81520 12.38827 10.13101 1.000 14.28254 1223 LEU A O 1
ATOM 1366 N N . ALA A 1 92 ? -5.24022 10.70561 10.51634 1.000 12.91960 1224 ALA A N 1
ATOM 1367 C CA . ALA A 1 92 ? -6.42159 11.49850 10.25129 1.000 17.19799 1224 ALA A CA 1
ATOM 1368 C C . ALA A 1 92 ? -6.98578 12.16827 11.49417 1.000 15.13185 1224 ALA A C 1
ATOM 1369 O O . ALA A 1 92 ? -8.07128 12.74903 11.42368 1.000 19.69572 1224 ALA A O 1
ATOM 1376 N N . ARG A 1 93 ? -6.30848 12.08136 12.62844 1.000 11.69233 1225 ARG A N 1
ATOM 1377 C CA . ARG A 1 93 ? -6.74075 12.87777 13.76996 1.000 13.89738 1225 ARG A CA 1
ATOM 1378 C C . ARG A 1 93 ? -6.73448 14.35232 13.37071 1.000 13.08135 1225 ARG A C 1
ATOM 1379 O O . ARG A 1 93 ? -5.83842 14.79746 12.64364 1.000 12.22870 1225 ARG A O 1
ATOM 1400 N N . PRO A 1 94 ? -7.69653 15.15471 13.84251 1.000 11.95738 1226 PRO A N 1
ATOM 1401 C CA . PRO A 1 94 ? -7.66174 16.59242 13.54256 1.000 12.59625 1226 PRO A CA 1
ATOM 1402 C C . PRO A 1 94 ? -6.34108 17.24381 13.93043 1.000 11.56281 1226 PRO A C 1
ATOM 1403 O O . PRO A 1 94 ? -5.79932 17.00696 15.01280 1.000 12.42359 1226 PRO A O 1
ATOM 1414 N N . GLY A 1 95 ? -5.80694 18.04167 13.01882 1.000 10.64210 1227 GLY A N 1
ATOM 1415 C CA . GLY A 1 95 ? -4.66581 18.86933 13.30954 1.000 11.23556 1227 GLY A CA 1
ATOM 1416 C C . GLY A 1 95 ? -3.29985 18.24425 13.13089 1.000 10.18118 1227 GLY A C 1
ATOM 1417 O O . GLY A 1 95 ? -2.30118 18.87589 13.47618 1.000 10.16148 1227 GLY A O 1
ATOM 1421 N N . THR A 1 96 ? -3.20530 17.01246 12.60529 1.000 9.81969 1228 THR A N 1
ATOM 1422 C CA . THR A 1 96 ? -1.88850 16.42851 12.40029 1.000 8.72072 1228 THR A CA 1
ATOM 1423 C C . THR A 1 96 ? -1.11118 17.09572 11.27293 1.000 9.57757 1228 THR A C 1
ATOM 1424 O O . THR A 1 96 ? 0.11619 16.95771 11.22364 1.000 11.79372 1228 THR A O 1
ATOM 1435 N N . GLY A 1 97 ? -1.79866 17.73425 10.34376 1.000 9.27762 1229 GLY A N 1
ATOM 1436 C CA . GLY A 1 97 ? -1.17911 18.27135 9.15600 1.000 9.51323 1229 GLY A CA 1
ATOM 1437 C C . GLY A 1 97 ? -1.20949 17.34990 7.95209 1.000 10.14707 1229 GLY A C 1
ATOM 1438 O O . GLY A 1 97 ? -0.86715 17.78090 6.84937 1.000 11.00087 1229 GLY A O 1
ATOM 1442 N N . TYR A 1 98 ? -1.60257 16.09959 8.13271 1.000 8.69496 1230 TYR A N 1
ATOM 1443 C CA . TYR A 1 98 ? -1.83512 15.19836 7.01137 1.000 7.85265 1230 TYR A CA 1
ATOM 1444 C C . TYR A 1 98 ? -2.89986 15.77691 6.08766 1.000 7.52610 1230 TYR A C 1
ATOM 1445 O O . TYR A 1 98 ? -3.94896 16.24639 6.54397 1.000 9.87391 1230 TYR A O 1
ATOM 1463 N N . VAL A 1 99 ? -2.61722 15.77247 4.78111 1.000 8.20892 1231 VAL A N 1
ATOM 1464 C CA . VAL A 1 99 ? -3.57438 16.18843 3.76787 1.000 8.75779 1231 VAL A CA 1
ATOM 1465 C C . VAL A 1 99 ? -3.90210 14.95596 2.93877 1.000 8.11192 1231 VAL A C 1
ATOM 1466 O O . VAL A 1 99 ? -3.10388 14.54422 2.09409 1.000 7.72315 1231 VAL A O 1
ATOM 1479 N N . TYR A 1 100 ? -5.06484 14.36321 3.18587 1.000 8.69191 1232 TYR A N 1
ATOM 1480 C CA . TYR A 1 100 ? -5.46392 13.14053 2.50012 1.000 8.83950 1232 TYR A CA 1
ATOM 1481 C C . TYR A 1 100 ? -5.66013 13.37565 1.00412 1.000 8.11487 1232 TYR A C 1
ATOM 1482 O O . TYR A 1 100 ? -6.32896 14.32875 0.58314 1.000 8.69906 1232 TYR A O 1
ATOM 1500 N N . GLU A 1 101 ? -5.13976 12.45415 0.20872 1.000 6.97255 1233 GLU A N 1
ATOM 1501 C CA . GLU A 1 101 ? -5.39269 12.39465 -1.22699 1.000 8.21858 1233 GLU A CA 1
ATOM 1502 C C . GLU A 1 101 ? -5.97958 11.03733 -1.58045 1.000 8.79977 1233 GLU A C 1
ATOM 1503 O O . GLU A 1 101 ? -5.51643 10.01342 -1.07673 1.000 9.94278 1233 GLU A O 1
ATOM 1515 N N . THR A 1 102 ? -6.96435 11.02341 -2.47496 1.000 8.98086 1234 THR A N 1
ATOM 1516 C CA . THR A 1 102 ? -7.48384 9.76716 -2.98779 1.000 11.58161 1234 THR A CA 1
ATOM 1517 C C . THR A 1 102 ? -6.32797 8.89558 -3.46709 1.000 10.64121 1234 THR A C 1
ATOM 1518 O O . THR A 1 102 ? -5.44482 9.35263 -4.19011 1.000 13.63130 1234 THR A O 1
ATOM 1529 N N . GLY A 1 103 ? -6.36923 7.62279 -3.07977 1.000 12.38581 1235 GLY A N 1
ATOM 1530 C CA . GLY A 1 103 ? -5.29933 6.71872 -3.43747 1.000 12.27331 1235 GLY A CA 1
ATOM 1531 C C . GLY A 1 103 ? -4.13614 6.68675 -2.47139 1.000 15.06693 1235 GLY A C 1
ATOM 1532 O O . GLY A 1 103 ? -3.14608 5.99050 -2.74630 1.000 13.12997 1235 GLY A O 1
ATOM 1536 N N . ASP A 1 104 ? -4.20058 7.42008 -1.36152 1.000 11.04522 1236 ASP A N 1
ATOM 1537 C CA . ASP A 1 104 ? -3.18512 7.27546 -0.32683 1.000 7.92294 1236 ASP A CA 1
ATOM 1538 C C . ASP A 1 104 ? -3.35435 5.94209 0.38595 1.000 7.33145 1236 ASP A C 1
ATOM 1539 O O . ASP A 1 104 ? -4.47007 5.50354 0.66906 1.000 8.67012 1236 ASP A O 1
ATOM 1548 N N . ILE A 1 105 ? -2.23707 5.30486 0.70181 1.000 6.47111 1237 ILE A N 1
ATOM 1549 C CA . ILE A 1 105 ? -2.23430 4.06984 1.47567 1.000 6.65110 1237 ILE A CA 1
ATOM 1550 C C . ILE A 1 105 ? -1.16217 4.18878 2.55061 1.000 6.73832 1237 ILE A C 1
ATOM 1551 O O . ILE A 1 105 ? -0.03062 4.61314 2.26939 1.000 7.60010 1237 ILE A O 1
ATOM 1567 N N . GLY A 1 106 ? -1.53638 3.88903 3.79717 1.000 5.75067 1238 GLY A N 1
ATOM 1568 C CA . GLY A 1 106 ? -0.56259 3.85740 4.87120 1.000 6.44433 1238 GLY A CA 1
ATOM 1569 C C . GLY A 1 106 ? 0.14813 2.51991 4.92290 1.000 5.35703 1238 GLY A C 1
ATOM 1570 O O . GLY A 1 106 ? -0.37181 1.50017 4.46734 1.000 6.93840 1238 GLY A O 1
ATOM 1574 N N . MET A 1 107 ? 1.37559 2.50415 5.44336 1.000 5.61023 1239 MET A N 1
ATOM 1575 C CA . MET A 1 107 ? 2.14573 1.26679 5.49104 1.000 6.70430 1239 MET A CA 1
ATOM 1576 C C . MET A 1 107 ? 2.86928 1.08494 6.81799 1.000 6.06600 1239 MET A C 1
ATOM 1577 O O . MET A 1 107 ? 3.47265 2.01801 7.35205 1.000 7.32376 1239 MET A O 1
ATOM 1591 N N . HIS A 1 108 ? 2.80555 -0.15158 7.33128 1.000 6.54631 1240 HIS A N 1
ATOM 1592 C CA . HIS A 1 108 ? 3.62106 -0.61778 8.43726 1.000 8.14722 1240 HIS A CA 1
ATOM 1593 C C . HIS A 1 108 ? 4.33809 -1.89175 8.02586 1.000 7.79382 1240 HIS A C 1
ATOM 1594 O O . HIS A 1 108 ? 3.76480 -2.74123 7.34111 1.000 8.06961 1240 HIS A O 1
ATOM 1609 N N . LEU A 1 109 ? 5.56119 -2.06857 8.53145 1.000 8.03898 1241 LEU A N 1
ATOM 1610 C CA . LEU A 1 109 ? 6.36919 -3.25797 8.29783 1.000 6.10012 1241 LEU A CA 1
ATOM 1611 C C . LEU A 1 109 ? 6.79788 -3.87314 9.61697 1.000 7.23436 1241 LEU A C 1
ATOM 1612 O O . LEU A 1 109 ? 7.23326 -3.16932 10.54018 1.000 8.09652 1241 LEU A O 1
ATOM 1628 N N . LEU A 1 110 ? 6.71236 -5.20630 9.67890 1.000 6.35647 1242 LEU A N 1
ATOM 1629 C CA . LEU A 1 110 ? 7.17651 -6.00931 10.80543 1.000 7.76571 1242 LEU A CA 1
ATOM 1630 C C . LEU A 1 110 ? 8.05597 -7.11613 10.25344 1.000 6.69960 1242 LEU A C 1
ATOM 1631 O O . LEU A 1 110 ? 7.57223 -7.98965 9.53875 1.000 7.36560 1242 LEU A O 1
ATOM 1647 N N . VAL A 1 111 ? 9.36458 -7.08826 10.52929 1.000 9.58490 1243 VAL A N 1
ATOM 1648 C CA . VAL A 1 111 ? 10.21586 -8.17451 10.05744 1.000 9.06893 1243 VAL A CA 1
ATOM 1649 C C . VAL A 1 111 ? 10.10747 -9.37286 10.99595 1.000 9.50019 1243 VAL A C 1
ATOM 1650 O O . VAL A 1 111 ? 9.78919 -9.24719 12.17657 1.000 11.09974 1243 VAL A O 1
ATOM 1663 N N . SER A 1 112 ? 10.42587 -10.55286 10.47462 1.000 8.53873 1244 SER A N 1
ATOM 1664 C CA . SER A 1 112 ? 10.38531 -11.73376 11.31967 1.000 10.17476 1244 SER A CA 1
ATOM 1665 C C . SER A 1 112 ? 11.49080 -11.67731 12.36322 1.000 11.28245 1244 SER A C 1
ATOM 1666 O O . SER A 1 112 ? 12.46320 -10.94147 12.23253 1.000 12.98717 1244 SER A O 1
ATOM 1674 N N . SER A 1 113 ? 11.34405 -12.51453 13.38602 1.000 13.03979 1245 SER A N 1
ATOM 1675 C CA . SER A 1 113 ? 12.29461 -12.56041 14.49110 1.000 17.44912 1245 SER A CA 1
ATOM 1676 C C . SER A 1 113 ? 13.58743 -13.29682 14.14081 1.000 16.91368 1245 SER A C 1
ATOM 1677 O O . SER A 1 113 ? 14.50818 -13.30499 14.96063 1.000 17.62357 1245 SER A O 1
ATOM 1685 N N . SER A 1 114 ? 13.68813 -13.89182 12.95529 1.000 14.48326 1246 SER A N 1
ATOM 1686 C CA . SER A 1 114 ? 14.93079 -14.52290 12.53530 1.000 15.39077 1246 SER A CA 1
ATOM 1687 C C . SER A 1 114 ? 16.04718 -13.49454 12.44434 1.000 15.73708 1246 SER A C 1
ATOM 1688 O O . SER A 1 114 ? 15.84958 -12.35393 12.01045 1.000 16.06821 1246 SER A O 1
ATOM 1696 N N . GLU A 1 115 ? 17.23766 -13.89766 12.86730 1.000 23.92650 1247 GLU A N 1
ATOM 1697 C CA . GLU A 1 115 ? 18.36598 -12.97682 12.88989 1.000 35.23699 1247 GLU A CA 1
ATOM 1698 C C . GLU A 1 115 ? 19.35645 -13.21679 11.76221 1.000 33.19208 1247 GLU A C 1
ATOM 1699 O O . GLU A 1 115 ? 20.23584 -12.37490 11.54848 1.000 42.68562 1247 GLU A O 1
ATOM 1703 N N . ARG A 1 116 ? 19.23755 -14.32439 11.03440 1.000 26.72727 1248 ARG A N 1
ATOM 1704 C CA . ARG A 1 116 ? 20.19505 -14.66693 9.98830 1.000 23.65912 1248 ARG A CA 1
ATOM 1705 C C . ARG A 1 116 ? 19.66306 -14.14155 8.65708 1.000 30.88442 1248 ARG A C 1
ATOM 1706 O O . ARG A 1 116 ? 18.63233 -14.61693 8.15759 1.000 28.09999 1248 ARG A O 1
ATOM 1710 N N . ARG A 1 117 ? 20.37568 -13.17608 8.06348 1.000 20.52357 1249 ARG A N 1
ATOM 1711 C CA . ARG A 1 117 ? 19.93175 -12.54020 6.83343 1.000 17.34877 1249 ARG A CA 1
ATOM 1712 C C . ARG A 1 117 ? 21.06351 -12.48752 5.81973 1.000 19.25920 1249 ARG A C 1
ATOM 1713 O O . ARG A 1 117 ? 22.24533 -12.45285 6.17947 1.000 22.98741 1249 ARG A O 1
ATOM 1734 N N . LEU A 1 118 ? 20.69228 -12.46305 4.54861 1.000 15.17950 1250 LEU A N 1
ATOM 1735 C CA . LEU A 1 118 ? 21.64440 -12.19110 3.47934 1.000 16.50498 1250 LEU A CA 1
ATOM 1736 C C . LEU A 1 118 ? 21.77675 -10.68160 3.33600 1.000 11.68386 1250 LEU A C 1
ATOM 1737 O O . LEU A 1 118 ? 20.98056 -9.92735 3.90027 1.000 13.12224 1250 LEU A O 1
ATOM 1753 N N . PRO A 1 119 ? 22.74253 -10.19345 2.55691 1.000 11.07511 1251 PRO A N 1
ATOM 1754 C CA . PRO A 1 119 ? 22.87976 -8.73966 2.41327 1.000 11.28845 1251 PRO A CA 1
ATOM 1755 C C . PRO A 1 119 ? 21.61559 -8.09470 1.85565 1.000 9.62831 1251 PRO A C 1
ATOM 1756 O O . PRO A 1 119 ? 20.91277 -8.66201 1.01682 1.000 12.08113 1251 PRO A O 1
ATOM 1767 N N . GLY A 1 120 ? 21.34459 -6.87840 2.32910 1.000 10.52791 1252 GLY A N 1
ATOM 1768 C CA . GLY A 1 120 ? 20.29702 -6.05348 1.74505 1.000 10.76535 1252 GLY A CA 1
ATOM 1769 C C . GLY A 1 120 ? 18.88007 -6.54002 1.98771 1.000 10.23208 1252 GLY A C 1
ATOM 1770 O O . GLY A 1 120 ? 17.97148 -6.20996 1.20527 1.000 10.10837 1252 GLY A O 1
ATOM 1774 N N . PHE A 1 121 ? 18.66052 -7.27069 3.07297 1.000 9.89637 1253 PHE A N 1
ATOM 1775 C CA . PHE A 1 121 ? 17.33310 -7.80669 3.38015 1.000 9.17136 1253 PHE A CA 1
ATOM 1776 C C . PHE A 1 121 ? 16.27036 -6.71597 3.41617 1.000 8.51297 1253 PHE A C 1
ATOM 1777 O O . PHE A 1 121 ? 15.27574 -6.79068 2.68478 1.000 8.45502 1253 PHE A O 1
ATOM 1794 N N . THR A 1 122 ? 16.44421 -5.69989 4.26946 1.000 8.79056 1254 THR A N 1
ATOM 1795 C CA . THR A 1 122 ? 15.35217 -4.74664 4.42950 1.000 7.45044 1254 THR A CA 1
ATOM 1796 C C . THR A 1 122 ? 15.14390 -3.87637 3.19700 1.000 9.01229 1254 THR A C 1
ATOM 1797 O O . THR A 1 122 ? 14.02626 -3.38159 2.98763 1.000 9.13645 1254 THR A O 1
ATOM 1808 N N . GLY A 1 123 ? 16.17426 -3.65421 2.37835 1.000 8.49050 1255 GLY A N 1
ATOM 1809 C CA . GLY A 1 123 ? 15.95880 -2.92762 1.14159 1.000 9.26810 1255 GLY A CA 1
ATOM 1810 C C . GLY A 1 123 ? 15.10201 -3.71433 0.17702 1.000 8.65902 1255 GLY A C 1
ATOM 1811 O O . GLY A 1 123 ? 14.19470 -3.16524 -0.44892 1.000 8.72653 1255 GLY A O 1
ATOM 1815 N N . ALA A 1 124 ? 15.37079 -5.01046 0.04717 1.000 7.62836 1256 ALA A N 1
ATOM 1816 C CA . ALA A 1 124 ? 14.55925 -5.85989 -0.80081 1.000 7.50207 1256 ALA A CA 1
ATOM 1817 C C . ALA A 1 124 ? 13.13600 -5.95435 -0.27310 1.000 7.11304 1256 ALA A C 1
ATOM 1818 O O . ALA A 1 124 ? 12.17843 -5.95336 -1.06047 1.000 7.92879 1256 ALA A O 1
ATOM 1825 N N . VAL A 1 125 ? 12.97996 -6.01751 1.05288 1.000 7.98117 1257 VAL A N 1
ATOM 1826 C CA . VAL A 1 125 ? 11.65077 -6.00567 1.67098 1.000 7.49903 1257 VAL A CA 1
ATOM 1827 C C . VAL A 1 125 ? 10.90136 -4.74292 1.29040 1.000 6.86151 1257 VAL A C 1
ATOM 1828 O O . VAL A 1 125 ? 9.75222 -4.78855 0.83183 1.000 6.90510 1257 VAL A O 1
ATOM 1841 N N . MET A 1 126 ? 11.53131 -3.59716 1.50431 1.000 6.29973 1258 MET A N 1
ATOM 1842 C CA . MET A 1 126 ? 10.87694 -2.34152 1.21714 1.000 7.04419 1258 MET A CA 1
ATOM 1843 C C . MET A 1 126 ? 10.51507 -2.21617 -0.25378 1.000 8.26841 1258 MET A C 1
ATOM 1844 O O . MET A 1 126 ? 9.41441 -1.76993 -0.58856 1.000 7.57097 1258 ME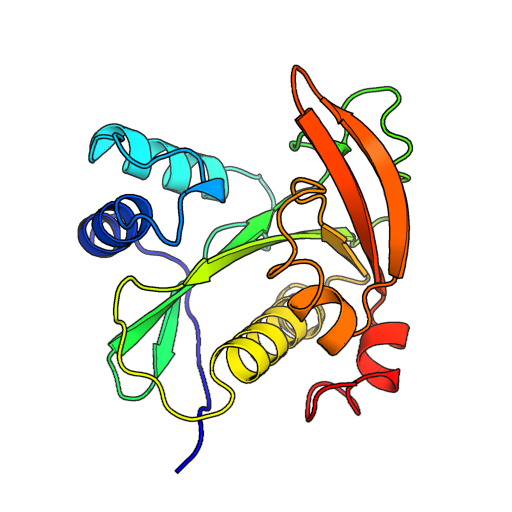T A O 1
ATOM 1858 N N . LEU A 1 127 ? 11.41066 -2.59352 -1.16399 1.000 7.27870 1259 LEU A N 1
ATOM 1859 C CA . LEU A 1 127 ? 11.06443 -2.51801 -2.58171 1.000 8.60406 1259 LEU A CA 1
ATOM 1860 C C . LEU A 1 127 ? 9.85065 -3.37914 -2.91247 1.000 7.75863 1259 LEU A C 1
ATOM 1861 O O . LEU A 1 127 ? 8.95556 -2.95852 -3.65153 1.000 8.72182 1259 LEU A O 1
ATOM 1877 N N . HIS A 1 128 ? 9.78255 -4.57518 -2.34631 1.000 7.20701 1260 HIS A N 1
ATOM 1878 C CA . HIS A 1 128 ? 8.63960 -5.43517 -2.58965 1.000 7.26003 1260 HIS A CA 1
ATOM 1879 C C . HIS A 1 128 ? 7.35635 -4.79891 -2.08107 1.000 5.72428 1260 HIS A C 1
ATOM 1880 O O . HIS A 1 128 ? 6.31829 -4.82811 -2.75849 1.000 6.28776 1260 HIS A O 1
ATOM 1894 N N . ILE A 1 129 ? 7.38337 -4.28613 -0.85459 1.000 6.69131 1261 ILE A N 1
ATOM 1895 C CA . ILE A 1 129 ? 6.19794 -3.66401 -0.25999 1.000 6.10475 1261 ILE A CA 1
ATOM 1896 C C . ILE A 1 129 ? 5.72961 -2.48774 -1.08921 1.000 6.14524 1261 ILE A C 1
ATOM 1897 O O . ILE A 1 129 ? 4.52475 -2.30911 -1.34810 1.000 7.14598 1261 ILE A O 1
ATOM 1913 N N . MET A 1 130 ? 6.66835 -1.65513 -1.49172 1.000 6.50988 1262 MET A N 1
ATOM 1914 C CA . MET A 1 130 ? 6.27250 -0.47225 -2.20798 1.000 6.44743 1262 MET A CA 1
ATOM 1915 C C . MET A 1 130 ? 5.72485 -0.81375 -3.59771 1.000 6.72748 1262 MET A C 1
ATOM 1916 O O . MET A 1 130 ? 4.73959 -0.20509 -4.04524 1.000 7.70706 1262 MET A O 1
ATOM 1930 N N . ARG A 1 131 ? 6.35365 -1.73865 -4.31354 1.000 8.21572 1263 ARG A N 1
ATOM 1931 C CA . ARG A 1 131 ? 5.79244 -2.17098 -5.58890 1.000 9.38865 1263 ARG A CA 1
ATOM 1932 C C . ARG A 1 131 ? 4.40248 -2.75728 -5.38950 1.000 7.96363 1263 ARG A C 1
ATOM 1933 O O . ARG A 1 131 ? 3.50231 -2.56173 -6.21658 1.000 9.92053 1263 ARG A O 1
ATOM 1954 N N . THR A 1 132 ? 4.19672 -3.49926 -4.30631 1.000 7.00781 1264 THR A N 1
ATOM 1955 C CA . THR A 1 132 ? 2.87221 -4.05705 -4.03716 1.000 7.49026 1264 THR A CA 1
ATOM 1956 C C . THR A 1 132 ? 1.86064 -2.94082 -3.81068 1.000 8.85719 1264 THR A C 1
ATOM 1957 O O . THR A 1 132 ? 0.76857 -2.94630 -4.40031 1.000 10.20377 1264 THR A O 1
ATOM 1968 N N . ALA A 1 133 ? 2.21029 -1.95345 -2.98360 1.000 7.79466 1265 ALA A N 1
ATOM 1969 C CA . ALA A 1 133 ? 1.29300 -0.84928 -2.72494 1.000 8.00385 1265 ALA A CA 1
ATOM 1970 C C . ALA A 1 133 ? 0.91199 -0.11923 -3.99929 1.000 8.74892 1265 ALA A C 1
ATOM 1971 O O . ALA A 1 133 ? -0.27342 0.14722 -4.23277 1.000 10.01878 1265 ALA A O 1
ATOM 1978 N N . PHE A 1 134 ? 1.89445 0.24734 -4.82142 1.000 8.68625 1266 PHE A N 1
ATOM 1979 C CA . PHE A 1 134 ? 1.58428 1.06102 -5.99412 1.000 10.39479 1266 PHE A CA 1
ATOM 1980 C C . PHE A 1 134 ? 0.93594 0.24254 -7.10184 1.000 20.36503 1266 PHE A C 1
ATOM 1981 O O . PHE A 1 134 ? 0.00103 0.71435 -7.75832 1.000 19.52711 1266 PHE A O 1
ATOM 1998 N N . PHE A 1 135 ? 1.42270 -0.96927 -7.35188 1.000 12.83218 1267 PHE A N 1
ATOM 1999 C CA . PHE A 1 135 ? 1.07921 -1.66368 -8.59167 1.000 16.47325 1267 PHE A CA 1
ATOM 2000 C C . PHE A 1 135 ? 0.12548 -2.82768 -8.41580 1.000 20.77630 1267 PHE A C 1
ATOM 2001 O O . PHE A 1 135 ? -0.40440 -3.33369 -9.41300 1.000 22.47695 1267 PHE A O 1
ATOM 2018 N N . GLU A 1 136 ? -0.11511 -3.26898 -7.20141 1.000 12.40082 1268 GLU A N 1
ATOM 2019 C CA . GLU A 1 136 ? -1.15893 -4.23955 -6.92989 1.000 15.24697 1268 GLU A CA 1
ATOM 2020 C C . GLU A 1 136 ? -2.32542 -3.64538 -6.16255 1.000 16.54715 1268 GLU A C 1
ATOM 2021 O O . GLU A 1 136 ? -3.47768 -3.97630 -6.43629 1.000 18.44590 1268 GLU A O 1
ATOM 2033 N N . ALA A 1 137 ? -2.06044 -2.72969 -5.23641 1.000 12.84766 1269 ALA A N 1
ATOM 2034 C CA . ALA A 1 137 ? -3.10111 -2.11576 -4.43482 1.000 12.41701 1269 ALA A CA 1
ATOM 2035 C C . ALA A 1 137 ? -3.52176 -0.75331 -4.95843 1.000 13.63510 1269 ALA A C 1
ATOM 2036 O O . ALA A 1 137 ? -4.37569 -0.10949 -4.33336 1.000 16.32829 1269 ALA A O 1
ATOM 2043 N N . GLY A 1 138 ? -2.93200 -0.28113 -6.04758 1.000 14.10418 1270 GLY A N 1
ATOM 2044 C CA . GLY A 1 138 ? -3.38311 0.92748 -6.69814 1.000 18.53492 1270 GLY A CA 1
ATOM 2045 C C . GLY A 1 138 ? -3.06145 2.22254 -6.00166 1.000 19.33950 1270 GLY A C 1
ATOM 2046 O O . GLY A 1 138 ? -3.61726 3.25427 -6.38135 1.000 20.41109 1270 GLY A O 1
ATOM 2050 N N . ALA A 1 139 ? -2.16300 2.22530 -5.02027 1.000 12.53817 1271 ALA A N 1
ATOM 2051 C CA . ALA A 1 139 ? -1.82068 3.47473 -4.36175 1.000 10.80258 1271 ALA A CA 1
ATOM 2052 C C . ALA A 1 139 ? -1.19800 4.46957 -5.32250 1.000 11.49890 1271 ALA A C 1
ATOM 2053 O O . ALA A 1 139 ? -0.38540 4.11528 -6.18777 1.000 11.19700 1271 ALA A O 1
ATOM 2060 N N . ARG A 1 140 ? -1.54210 5.74066 -5.14160 1.000 10.68555 1272 ARG A N 1
ATOM 2061 C CA . ARG A 1 140 ? -0.81472 6.82421 -5.78598 1.000 11.82499 1272 ARG A CA 1
ATOM 2062 C C . ARG A 1 140 ? 0.24154 7.44261 -4.88243 1.000 11.07010 1272 ARG A C 1
ATOM 2063 O O . ARG A 1 140 ? 1.16005 8.10059 -5.37518 1.000 12.42187 1272 ARG A O 1
ATOM 2084 N N . ARG A 1 141 ? 0.15223 7.19447 -3.57006 1.000 9.32863 1273 ARG A N 1
ATOM 2085 C CA . ARG A 1 141 ? 1.11141 7.68880 -2.59770 1.000 8.03775 1273 ARG A CA 1
ATOM 2086 C C . ARG A 1 141 ? 1.05709 6.79238 -1.37371 1.000 6.81152 1273 ARG A C 1
ATOM 2087 O O . ARG A 1 141 ? -0.01392 6.34995 -0.97908 1.000 8.48746 1273 ARG A O 1
ATOM 2108 N N . VAL A 1 142 ? 2.22436 6.48912 -0.79740 1.000 7.69845 1274 VAL A N 1
ATOM 2109 C CA . VAL A 1 142 ? 2.29630 5.77311 0.47178 1.000 7.48595 1274 VAL A CA 1
ATOM 2110 C C . VAL A 1 142 ? 2.60201 6.79280 1.54975 1.000 6.79825 1274 VAL A C 1
ATOM 2111 O O . VAL A 1 142 ? 3.42648 7.70247 1.35004 1.000 7.32214 1274 VAL A O 1
ATOM 2124 N N . VAL A 1 143 ? 1.91237 6.67928 2.67990 1.000 7.24380 1275 VAL A N 1
ATOM 2125 C CA . VAL A 1 143 ? 2.04441 7.60105 3.80061 1.000 8.06583 1275 VAL A CA 1
ATOM 2126 C C . VAL A 1 143 ? 2.48119 6.80215 5.02087 1.000 7.51305 1275 VAL A C 1
ATOM 2127 O O . VAL A 1 143 ? 1.96874 5.70561 5.26188 1.000 8.27231 1275 VAL A O 1
ATOM 2140 N N . VAL A 1 144 ? 3.44527 7.32945 5.78127 1.000 7.58480 1276 VAL A N 1
ATOM 2141 C CA . VAL A 1 144 ? 3.89558 6.71641 7.02376 1.000 7.81304 1276 VAL A CA 1
ATOM 2142 C C . VAL A 1 144 ? 4.08319 7.80055 8.07061 1.000 8.86433 1276 VAL A C 1
ATOM 2143 O O . VAL A 1 144 ? 4.27871 8.96993 7.75949 1.000 9.33195 1276 VAL A O 1
ATOM 2156 N N . ALA A 1 145 ? 4.01437 7.41437 9.33991 1.000 8.61020 1277 ALA A N 1
ATOM 2157 C CA . ALA A 1 145 ? 4.25388 8.35831 10.43236 1.000 9.65609 1277 ALA A CA 1
ATOM 2158 C C . ALA A 1 145 ? 4.85382 7.62735 11.61921 1.000 12.83479 1277 ALA A C 1
ATOM 2159 O O . ALA A 1 145 ? 4.24835 7.55809 12.70422 1.000 14.61874 1277 ALA A O 1
ATOM 2166 N N . PRO A 1 146 ? 6.07856 7.12144 11.46913 1.000 11.63609 1278 PRO A N 1
ATOM 2167 C CA . PRO A 1 146 ? 6.74571 6.43086 12.57874 1.000 13.54590 1278 PRO A CA 1
ATOM 2168 C C . PRO A 1 146 ? 7.13392 7.40718 13.67628 1.000 13.52752 1278 PRO A C 1
ATOM 2169 O O . PRO A 1 146 ? 7.17814 8.62106 13.49472 1.000 12.09139 1278 PRO A O 1
ATOM 2180 N N . ASP A 1 147 ? 7.42287 6.84729 14.84310 1.000 13.18138 1279 ASP A N 1
ATOM 2181 C CA . ASP A 1 147 ? 8.06871 7.61178 15.90417 1.000 12.90963 1279 ASP A CA 1
ATOM 2182 C C . ASP A 1 147 ? 9.34319 8.26953 15.38886 1.000 13.20504 1279 ASP A C 1
ATOM 2183 O O . ASP A 1 147 ? 10.16494 7.62979 14.73201 1.000 13.10259 1279 ASP A O 1
ATOM 2192 N N . VAL A 1 148 ? 9.51857 9.54748 15.72899 1.000 14.65843 1280 VAL A N 1
ATOM 2193 C CA . VAL A 1 148 ? 10.69491 10.30062 15.28738 1.000 15.46382 1280 VAL A CA 1
ATOM 2194 C C . VAL A 1 148 ? 11.98795 9.63549 15.74844 1.000 16.09768 1280 VAL A C 1
ATOM 2195 O O . VAL A 1 148 ? 13.04223 9.82563 15.13826 1.000 20.70649 1280 VAL A O 1
ATOM 2208 N N . ARG A 1 149 ? 11.94353 8.88582 16.84029 1.000 14.67157 1281 ARG A N 1
ATOM 2209 C CA . ARG A 1 149 ? 13.13847 8.24640 17.37178 1.000 15.81738 1281 ARG A CA 1
ATOM 2210 C C . ARG A 1 149 ? 13.52186 6.98470 16.61581 1.000 15.24492 1281 ARG A C 1
ATOM 2211 O O . ARG A 1 149 ? 14.62029 6.46843 16.81625 1.000 15.19499 1281 ARG A O 1
ATOM 2232 N N . ASN A 1 150 ? 12.65437 6.48643 15.74340 1.000 14.30890 1282 ASN A N 1
ATOM 2233 C CA . ASN A 1 150 ? 12.86661 5.22162 15.05223 1.000 13.79850 1282 ASN A CA 1
ATOM 2234 C C . ASN A 1 150 ? 13.71167 5.49784 13.81696 1.000 17.52582 1282 ASN A C 1
ATOM 2235 O O . ASN A 1 150 ? 13.22736 5.61782 12.68701 1.000 15.03863 1282 ASN A O 1
ATOM 2246 N N . ALA A 1 151 ? 15.02027 5.60764 14.05329 1.000 16.74068 1283 ALA A N 1
ATOM 2247 C CA . ALA A 1 151 ? 15.94445 5.99056 12.99175 1.000 14.60237 1283 ALA A CA 1
ATOM 2248 C C . ALA A 1 151 ? 16.03603 4.93536 11.90830 1.000 14.61905 1283 ALA A C 1
ATOM 2249 O O . ALA A 1 151 ? 16.18105 5.28806 10.73468 1.000 17.00806 1283 ALA A O 1
ATOM 2256 N N . ASP A 1 152 ? 15.93632 3.65653 12.26631 1.000 17.06773 1284 ASP A N 1
ATOM 2257 C CA . ASP A 1 152 ? 16.02573 2.60084 11.26788 1.000 18.76494 1284 ASP A CA 1
ATOM 2258 C C . ASP A 1 152 ? 14.95375 2.77334 10.20308 1.000 15.22931 1284 ASP A C 1
ATOM 2259 O O . ASP A 1 152 ? 15.22594 2.63065 9.00539 1.000 18.12386 1284 ASP A O 1
ATOM 2268 N N . VAL A 1 153 ? 13.72813 3.07746 10.61910 1.000 14.71937 1285 VAL A N 1
ATOM 2269 C CA . VAL A 1 153 ? 12.64898 3.26840 9.65536 1.000 15.16909 1285 VAL A CA 1
ATOM 2270 C C . VAL A 1 153 ? 12.88362 4.50555 8.80510 1.000 15.00903 1285 VAL A C 1
ATOM 2271 O O . VAL A 1 153 ? 12.55702 4.52208 7.61393 1.000 13.33047 1285 VAL A O 1
ATOM 2284 N N A GLN A 1 154 ? 13.43049 5.57411 9.39901 0.622 14.16512 1286 GLN A N 1
ATOM 2285 N N B GLN A 1 154 ? 13.45547 5.56418 9.38275 0.378 14.25257 1286 GLN A N 1
ATOM 2286 C CA A GLN A 1 154 ? 13.74759 6.74964 8.59745 0.622 15.87847 1286 GLN A CA 1
ATOM 2287 C CA B GLN A 1 154 ? 13.70674 6.75497 8.57584 0.378 15.89596 1286 GLN A CA 1
ATOM 2288 C C A GLN A 1 154 ? 14.69060 6.38279 7.46910 0.622 13.13569 1286 GLN A C 1
ATOM 2289 C C B GLN A 1 154 ? 14.76775 6.49617 7.51302 0.378 13.53347 1286 GLN A C 1
ATOM 2290 O O A GLN A 1 154 ? 14.51429 6.82671 6.32766 0.622 14.97176 1286 GLN A O 1
ATOM 2291 O O B GLN A 1 154 ? 14.71816 7.10476 6.43603 0.378 16.19061 1286 GLN A O 1
ATOM 2318 N N . ARG A 1 155 ? 15.70244 5.57690 7.77101 1.000 15.59796 1287 ARG A N 1
ATOM 2319 C CA . ARG A 1 155 ? 16.65790 5.19070 6.73965 1.000 18.05662 1287 ARG A CA 1
ATOM 2320 C C . ARG A 1 155 ? 15.98702 4.35401 5.65704 1.000 15.84567 1287 ARG A C 1
ATOM 2321 O O . ARG A 1 155 ? 16.23746 4.55679 4.46202 1.000 17.29349 1287 ARG A O 1
ATOM 2343 N N . LEU A 1 156 ? 15.15553 3.39382 6.04756 1.000 15.63339 1288 LEU A N 1
ATOM 2344 C CA . LEU A 1 156 ? 14.43459 2.58826 5.06921 1.000 13.00821 1288 LEU A CA 1
ATOM 2345 C C . LEU A 1 156 ? 13.56037 3.46163 4.18246 1.000 15.16851 1288 LEU A C 1
ATOM 2346 O O . LEU A 1 156 ? 13.48022 3.25667 2.96232 1.000 14.25719 1288 LEU A O 1
ATOM 2362 N N . ASN A 1 157 ? 12.87316 4.43414 4.78409 1.000 10.52691 1289 ASN A N 1
ATOM 2363 C CA . ASN A 1 157 ? 12.02498 5.33585 4.02501 1.000 10.97466 1289 ASN A CA 1
ATOM 2364 C C . ASN A 1 157 ? 12.83323 6.10232 2.99094 1.000 12.94999 1289 ASN A C 1
ATOM 2365 O O . ASN A 1 157 ? 12.43210 6.22664 1.83027 1.000 11.55952 1289 ASN A O 1
ATOM 2376 N N . ALA A 1 158 ? 13.93885 6.70600 3.42036 1.000 14.27056 1290 ALA A N 1
ATOM 2377 C CA . ALA A 1 158 ? 14.75931 7.46519 2.48553 1.000 18.06467 1290 ALA A CA 1
ATOM 2378 C C . ALA A 1 158 ? 15.27770 6.59094 1.35255 1.000 16.16562 1290 ALA A C 1
ATOM 2379 O O . ALA A 1 158 ? 15.39793 7.06248 0.21011 1.000 21.09724 1290 ALA A O 1
ATOM 2386 N N . ALA A 1 159 ? 15.55331 5.32067 1.63288 1.000 14.47989 1291 ALA A N 1
ATOM 2387 C CA . ALA A 1 159 ? 16.09541 4.41674 0.62340 1.000 16.34748 1291 ALA A CA 1
ATOM 2388 C C . ALA A 1 159 ? 15.13508 4.20150 -0.54098 1.000 18.96913 1291 ALA A C 1
ATOM 2389 O O . ALA A 1 159 ? 15.56514 3.79793 -1.62522 1.000 15.93516 1291 ALA A O 1
ATOM 2396 N N . VAL A 1 160 ? 13.84033 4.44067 -0.36147 1.000 12.67608 1292 VAL A N 1
ATOM 2397 C CA . VAL A 1 160 ? 12.89925 4.23312 -1.45202 1.000 11.91347 1292 VAL A CA 1
ATOM 2398 C C . VAL A 1 160 ? 12.20051 5.51671 -1.87861 1.000 9.95825 1292 VAL A C 1
ATOM 2399 O O . VAL A 1 160 ? 11.22750 5.46013 -2.63940 1.000 12.17948 1292 VAL A O 1
ATOM 2412 N N . GLY A 1 161 ? 12.65190 6.66682 -1.40595 1.000 11.19126 1293 GLY A N 1
ATOM 2413 C CA . GLY A 1 161 ? 12.18376 7.93153 -1.93919 1.000 12.37209 1293 GLY A CA 1
ATOM 2414 C C . GLY A 1 161 ? 11.17838 8.70931 -1.11633 1.000 12.71412 1293 GLY A C 1
ATOM 2415 O O . GLY A 1 161 ? 10.63153 9.70267 -1.61058 1.000 14.09983 1293 GLY A O 1
ATOM 2419 N N . PHE A 1 162 ? 10.90205 8.28938 0.11037 1.000 10.01081 1294 PHE A N 1
ATOM 2420 C CA . PHE A 1 162 ? 10.02068 9.06895 0.96177 1.000 10.30460 1294 PHE A CA 1
ATOM 2421 C C . PHE A 1 162 ? 10.63585 10.43383 1.23902 1.000 11.32555 1294 PHE A C 1
ATOM 2422 O O . PHE A 1 162 ? 11.85700 10.58218 1.38383 1.000 13.03994 1294 PHE A O 1
ATOM 2439 N N . ARG A 1 163 ? 9.77515 11.42493 1.36169 1.000 10.49708 1295 ARG A N 1
ATOM 2440 C CA . ARG A 1 163 ? 10.15872 12.76540 1.76504 1.000 11.22024 1295 ARG A CA 1
ATOM 2441 C C . ARG A 1 163 ? 9.42884 13.11254 3.05764 1.000 12.84534 1295 ARG A C 1
ATOM 2442 O O . ARG A 1 163 ? 8.22358 12.87769 3.18202 1.000 11.69184 1295 ARG A O 1
ATOM 2463 N N . VAL A 1 164 ? 10.15463 13.69500 4.01065 1.000 11.81751 1296 VAL A N 1
ATOM 2464 C CA . VAL A 1 164 ? 9.55301 14.10154 5.27329 1.000 12.14207 1296 VAL A CA 1
ATOM 2465 C C . VAL A 1 164 ? 8.68437 15.32854 5.03978 1.000 13.77566 1296 VAL A C 1
ATOM 2466 O O . VAL A 1 164 ? 9.11650 16.31975 4.42821 1.000 14.27925 1296 VAL A O 1
ATOM 2479 N N . ALA A 1 165 ? 7.45434 15.28449 5.53932 1.000 11.83673 1297 ALA A N 1
ATOM 2480 C CA . ALA A 1 165 ? 6.52970 16.40848 5.48546 1.000 11.53706 1297 ALA A CA 1
ATOM 2481 C C . ALA A 1 165 ? 6.53330 17.23426 6.75603 1.000 16.51064 1297 ALA A C 1
ATOM 2482 O O . ALA A 1 165 ? 6.38282 18.45600 6.68828 1.000 22.01731 1297 ALA A O 1
ATOM 2489 N N . GLY A 1 166 ? 6.71995 16.60917 7.89690 1.000 14.06313 1298 GLY A N 1
ATOM 2490 C CA . GLY A 1 166 ? 6.77249 17.31948 9.15936 1.000 16.67962 1298 GLY A CA 1
ATOM 2491 C C . GLY A 1 166 ? 6.56812 16.36069 10.30060 1.000 15.69554 1298 GLY A C 1
ATOM 2492 O O . GLY A 1 166 ? 6.28485 15.18685 10.11505 1.000 17.12451 1298 GLY A O 1
ATOM 2496 N N . ASP A 1 167 ? 6.73181 16.88574 11.49900 1.000 14.10254 1299 ASP A N 1
ATOM 2497 C CA . ASP A 1 167 ? 6.50081 16.13867 12.72017 1.000 12.58271 1299 ASP A CA 1
ATOM 2498 C C . ASP A 1 167 ? 5.20562 16.62406 13.34528 1.000 14.17838 1299 ASP A C 1
ATOM 2499 O O . ASP A 1 167 ? 4.85240 17.80304 13.24292 1.000 19.15109 1299 ASP A O 1
ATOM 2508 N N . PHE A 1 168 ? 4.50078 15.71932 13.99935 1.000 12.06935 1300 PHE A N 1
ATOM 2509 C CA . PHE A 1 168 ? 3.28134 16.10887 14.68534 1.000 15.39587 1300 PHE A CA 1
ATOM 2510 C C . PHE A 1 168 ? 3.15565 15.33557 15.98843 1.000 16.17021 1300 PHE A C 1
ATOM 2511 O O . PHE A 1 168 ? 3.62959 14.19532 16.09629 1.000 15.41286 1300 PHE A O 1
ATOM 2528 N N . PRO A 1 169 ? 2.55578 15.95277 17.00652 1.000 17.29291 1301 PRO A N 1
ATOM 2529 C CA . PRO A 1 169 ? 2.48909 15.29495 18.31267 1.000 20.61571 1301 PRO A CA 1
ATOM 2530 C C . PRO A 1 169 ? 1.35297 14.29570 18.40217 1.000 23.21867 1301 PRO A C 1
ATOM 2531 O O . PRO A 1 169 ? 0.24543 14.52675 17.91318 1.000 21.82163 1301 PRO A O 1
ATOM 2542 N N . VAL A 1 170 ? 1.65929 13.17265 19.03669 1.000 22.69145 1302 VAL A N 1
ATOM 2543 C CA . VAL A 1 170 ? 0.65512 12.27077 19.59113 1.000 25.01904 1302 VAL A CA 1
ATOM 2544 C C . VAL A 1 170 ? 0.93310 12.19259 21.10114 1.000 20.38234 1302 VAL A C 1
ATOM 2545 O O . VAL A 1 170 ? 1.99301 12.63123 21.57411 1.000 22.82627 1302 VAL A O 1
ATOM 2558 N N . PRO A 1 171 ? -0.02272 11.68924 21.87317 1.000 23.26467 1303 PRO A N 1
ATOM 2559 C CA . PRO A 1 171 ? 0.22851 11.58767 23.32581 1.000 30.97829 1303 PRO A CA 1
ATOM 2560 C C . PRO A 1 171 ? 1.56449 10.93032 23.66543 1.000 30.48731 1303 PRO A C 1
ATOM 2561 O O . PRO A 1 171 ? 1.80992 9.75905 23.34366 1.000 25.18646 1303 PRO A O 1
ATOM 2572 N N . GLY A 1 172 ? 2.45202 11.71279 24.28855 1.000 35.14112 1304 GLY A N 1
ATOM 2573 C CA . GLY A 1 172 ? 3.73124 11.22960 24.76268 1.000 39.44245 1304 GLY A CA 1
ATOM 2574 C C . GLY A 1 172 ? 4.79610 11.02945 23.70643 1.000 54.91828 1304 GLY A C 1
ATOM 2575 O O . GLY A 1 172 ? 5.96206 10.80667 24.06680 1.000 51.76639 1304 GLY A O 1
ATOM 2579 N N . LYS A 1 173 ? 4.45267 11.10376 22.42077 1.000 46.96758 1305 LYS A N 1
ATOM 2580 C CA . LYS A 1 173 ? 5.39743 10.80964 21.35602 1.000 40.91797 1305 LYS A CA 1
ATOM 2581 C C . LYS A 1 173 ? 5.38650 11.92326 20.31620 1.000 37.14161 1305 LYS A C 1
ATOM 2582 O O . LYS A 1 173 ? 4.57975 12.85674 20.35739 1.000 31.15878 1305 LYS A O 1
ATOM 2586 N N . THR A 1 174 ? 6.32143 11.82286 19.38317 1.000 26.30947 1306 THR A N 1
ATOM 2587 C CA . THR A 1 174 ? 6.33051 12.65858 18.19536 1.000 17.00373 1306 THR A CA 1
ATOM 2588 C C . THR A 1 174 ? 6.41207 11.71943 17.00303 1.000 17.21739 1306 THR A C 1
ATOM 2589 O O . THR A 1 174 ? 7.25906 10.82184 16.97342 1.000 15.21186 1306 THR A O 1
ATOM 2600 N N . ALA A 1 175 ? 5.51160 11.91142 16.05159 1.000 12.81959 1307 ALA A N 1
ATOM 2601 C CA . ALA A 1 175 ? 5.47344 11.14824 14.80843 1.000 10.90730 1307 ALA A CA 1
ATOM 2602 C C . ALA A 1 175 ? 6.06135 11.98803 13.68297 1.000 9.93638 1307 ALA A C 1
ATOM 2603 O O . ALA A 1 175 ? 5.87929 13.20712 13.63990 1.000 12.78763 1307 ALA A O 1
ATOM 2610 N N . ARG A 1 176 ? 6.77581 11.33242 12.76628 1.000 9.85662 1308 ARG A N 1
ATOM 2611 C CA . ARG A 1 176 ? 7.37451 12.00019 11.61842 1.000 10.52049 1308 ARG A CA 1
ATOM 2612 C C . ARG A 1 176 ? 6.60520 11.57535 10.37395 1.000 8.82457 1308 ARG A C 1
ATOM 2613 O O . ARG A 1 176 ? 6.71107 10.42786 9.93360 1.000 11.90091 1308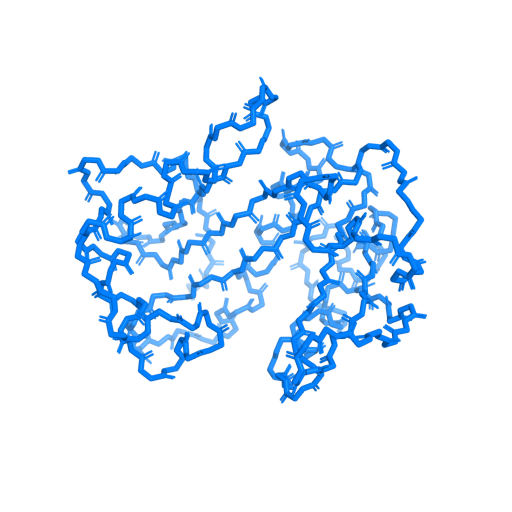 ARG A O 1
ATOM 2634 N N . LEU A 1 177 ? 5.79967 12.48250 9.85130 1.000 9.12219 1309 LEU A N 1
ATOM 2635 C CA . LEU A 1 177 ? 4.96869 12.20852 8.68034 1.000 9.27118 1309 LEU A CA 1
ATOM 2636 C C . LEU A 1 177 ? 5.82905 12.26421 7.43377 1.000 9.04307 1309 LEU A C 1
ATOM 2637 O O . LEU A 1 177 ? 6.52105 13.25689 7.19938 1.000 10.96127 1309 LEU A O 1
ATOM 2653 N N . SER A 1 178 ? 5.79204 11.21238 6.62277 1.000 8.99936 1310 SER A N 1
ATOM 2654 C CA . SER A 1 178 ? 6.53730 11.15544 5.37376 1.000 9.00096 1310 SER A CA 1
ATOM 2655 C C . SER A 1 178 ? 5.63496 10.60551 4.28441 1.000 6.67712 1310 SER A C 1
ATOM 2656 O O . SER A 1 178 ? 4.73789 9.79252 4.53912 1.000 8.03844 1310 SER A O 1
ATOM 2664 N N . TYR A 1 179 ? 5.88528 11.04781 3.06795 1.000 8.37771 1311 TYR A N 1
ATOM 2665 C CA . TYR A 1 179 ? 5.14897 10.64613 1.89262 1.000 7.88310 1311 TYR A CA 1
ATOM 2666 C C . TYR A 1 179 ? 6.07993 10.09104 0.82664 1.000 8.53455 1311 TYR A C 1
ATOM 2667 O O . TYR A 1 179 ? 7.17693 10.60343 0.62742 1.000 9.38612 1311 TYR A O 1
ATOM 2685 N N . CYS A 1 180 ? 5.59717 9.09929 0.07885 1.000 6.72145 1312 CYS A N 1
ATOM 2686 C CA . CYS A 1 180 ? 6.28809 8.57832 -1.09703 1.000 7.38663 1312 CYS A CA 1
ATOM 2687 C C . CYS A 1 180 ? 5.28475 8.49093 -2.23577 1.000 8.26302 1312 CYS A C 1
ATOM 2688 O O . CYS A 1 180 ? 4.43094 7.60115 -2.26302 1.000 8.81604 1312 CYS A O 1
ATOM 2696 N N . THR A 1 181 ? 5.35322 9.44149 -3.16776 1.000 9.69068 1313 THR A N 1
ATOM 2697 C CA . THR A 1 181 ? 4.49549 9.37955 -4.33468 1.000 11.42377 1313 THR A CA 1
ATOM 2698 C C . THR A 1 181 ? 4.99245 8.29696 -5.27884 1.000 9.70245 1313 THR A C 1
ATOM 2699 O O . THR A 1 181 ? 6.15474 7.89158 -5.24277 1.000 10.17391 1313 THR A O 1
ATOM 2710 N N . ARG A 1 182 ? 4.08843 7.81170 -6.12108 1.000 11.94537 1314 ARG A N 1
ATOM 2711 C CA . ARG A 1 182 ? 4.49060 6.81589 -7.10096 1.000 11.43924 1314 ARG A CA 1
ATOM 2712 C C . ARG A 1 182 ? 5.63010 7.34217 -7.96476 1.000 12.56537 1314 ARG A C 1
ATOM 2713 O O . ARG A 1 182 ? 6.59373 6.61957 -8.25782 1.000 14.23849 1314 ARG A O 1
ATOM 2734 N N . GLU A 1 183 ? 5.56434 8.62756 -8.32629 1.000 13.89887 1315 GLU A N 1
ATOM 2735 C CA . GLU A 1 183 ? 6.58212 9.23429 -9.17629 1.000 13.99077 1315 GLU A CA 1
ATOM 2736 C C . GLU A 1 183 ? 7.91349 9.34965 -8.45338 1.000 13.66516 1315 GLU A C 1
ATOM 2737 O O . GLU A 1 183 ? 8.97327 9.08591 -9.03343 1.000 16.84842 1315 GLU A O 1
ATOM 2749 N N . ASP A 1 184 ? 7.89997 9.72559 -7.18090 1.000 13.47380 1316 ASP A N 1
ATOM 2750 C CA . ASP A 1 184 ? 9.15895 9.79597 -6.44832 1.000 13.89714 1316 ASP A CA 1
ATOM 2751 C C . ASP A 1 184 ? 9.77032 8.41382 -6.24409 1.000 15.96392 1316 ASP A C 1
ATOM 2752 O O . ASP A 1 184 ? 10.99728 8.25903 -6.28862 1.000 15.70205 1316 ASP A O 1
ATOM 2761 N N . PHE A 1 185 ? 8.93964 7.40016 -5.99048 1.000 13.72870 1317 PHE A N 1
ATOM 2762 C 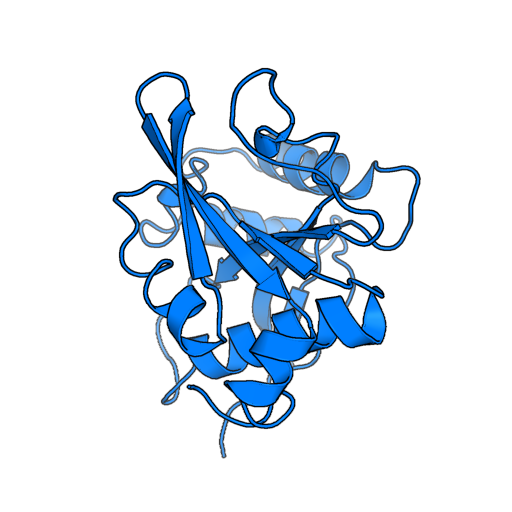CA . PHE A 1 185 ? 9.45763 6.03926 -5.90447 1.000 12.38135 1317 PHE A CA 1
ATOM 2763 C C . PHE A 1 185 ? 10.13006 5.62241 -7.20378 1.000 14.63743 1317 PHE A C 1
ATOM 2764 O O . PHE A 1 185 ? 11.25382 5.10352 -7.19282 1.000 15.52744 1317 PHE A O 1
ATOM 2781 N N . ALA A 1 186 ? 9.44101 5.81699 -8.32775 1.000 14.62557 1318 ALA A N 1
ATOM 2782 C CA . ALA A 1 186 ? 9.99296 5.41387 -9.62139 1.000 18.35176 1318 ALA A CA 1
ATOM 2783 C C . ALA A 1 186 ? 11.32829 6.08765 -9.88053 1.000 20.16155 1318 ALA A C 1
ATOM 2784 O O . ALA A 1 186 ? 12.29280 5.43764 -10.31294 1.000 18.78298 1318 ALA A O 1
ATOM 2791 N N . ARG A 1 187 ? 11.42004 7.38832 -9.60903 1.000 18.69261 1319 ARG A N 1
ATOM 2792 C CA . ARG A 1 187 ? 12.66626 8.10779 -9.86034 1.000 19.00704 1319 ARG A CA 1
A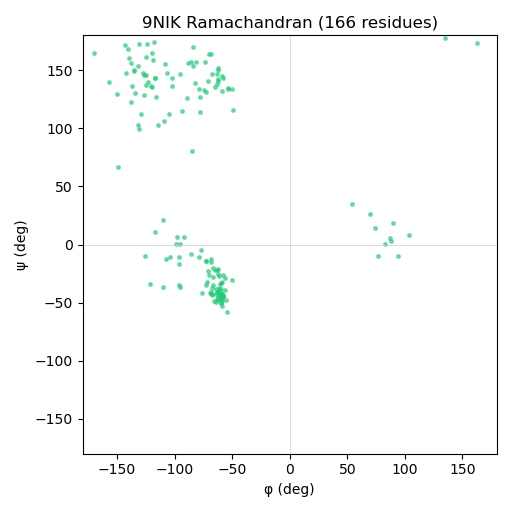TOM 2793 C C . ARG A 1 187 ? 13.77931 7.65445 -8.92083 1.000 25.57900 1319 ARG A C 1
ATOM 2794 O O . ARG A 1 187 ? 14.92646 7.47403 -9.34793 1.000 22.25976 1319 ARG A O 1
ATOM 2798 N N . ALA A 1 188 ? 13.46060 7.46181 -7.64270 1.000 15.00059 1320 ALA A N 1
ATOM 2799 C CA . ALA A 1 188 ? 14.46813 7.16681 -6.63649 1.000 13.23364 1320 ALA A CA 1
ATOM 2800 C C . ALA A 1 188 ? 15.02011 5.75235 -6.78386 1.000 17.58500 1320 ALA A C 1
ATOM 2801 O O . ALA A 1 188 ? 16.18138 5.50736 -6.44055 1.000 20.92987 1320 ALA A O 1
ATOM 2808 N N . THR A 1 189 ? 14.19719 4.80696 -7.24987 1.000 15.86810 1321 THR A N 1
ATOM 2809 C CA . THR A 1 189 ? 14.53838 3.39321 -7.19860 1.000 16.39360 1321 THR A CA 1
ATOM 2810 C C . THR A 1 189 ? 14.61911 2.75503 -8.57433 1.000 20.05979 1321 THR A C 1
ATOM 2811 O O . THR A 1 189 ? 14.76394 1.52993 -8.65926 1.000 18.62783 1321 THR A O 1
ATOM 2822 N N A ASP A 1 190 ? 14.51232 3.53957 -9.64899 0.389 21.66321 1322 ASP A N 1
ATOM 2823 N N B ASP A 1 190 ? 14.51869 3.53808 -9.64948 0.611 21.61633 1322 ASP A N 1
ATOM 2824 C CA A ASP A 1 190 ? 14.48626 3.00284 -11.01100 0.389 24.94419 1322 ASP A CA 1
ATOM 2825 C CA B ASP A 1 190 ? 14.48952 2.99772 -11.01092 0.611 24.84905 1322 ASP A CA 1
ATOM 2826 C C A ASP A 1 190 ? 13.31517 2.03736 -11.19157 0.389 31.08515 1322 ASP A C 1
ATOM 2827 C C B ASP A 1 190 ? 13.31641 2.03214 -11.18424 0.611 31.21074 1322 ASP A C 1
ATOM 2828 O O A ASP A 1 190 ? 13.47048 0.91672 -11.67796 0.389 30.48860 1322 ASP A O 1
ATOM 2829 O O B ASP A 1 190 ? 13.47309 0.90344 -11.65176 0.611 30.43404 1322 ASP A O 1
ATOM 2846 N N . ASN A 1 191 ? 12.12704 2.48733 -10.78402 1.000 22.16532 1323 ASN A N 1
ATOM 2847 C CA . ASN A 1 191 ? 10.88961 1.72097 -10.90805 1.000 24.70385 1323 ASN A CA 1
ATOM 2848 C C . ASN A 1 191 ? 10.83397 0.51689 -9.96376 1.000 34.37477 1323 ASN A C 1
ATOM 2849 O O . ASN A 1 191 ? 10.19229 -0.49390 -10.26656 1.000 35.46458 1323 ASN A O 1
ATOM 2853 N N . GLY A 1 192 ? 11.47526 0.61199 -8.80297 1.000 20.73446 1324 GLY A N 1
ATOM 2854 C CA . GLY A 1 192 ? 11.44694 -0.46533 -7.83654 1.000 22.32626 1324 GLY A CA 1
ATOM 2855 C C . GLY A 1 192 ? 12.54807 -1.49545 -7.97231 1.000 20.15563 1324 GLY A C 1
ATOM 2856 O O . GLY A 1 192 ? 12.41691 -2.58834 -7.41412 1.000 20.80513 1324 GLY A O 1
ATOM 2860 N N . ARG A 1 193 ? 13.63992 -1.17424 -8.66404 1.000 16.87454 1325 ARG A N 1
ATOM 2861 C CA . ARG A 1 193 ? 14.72528 -2.13399 -8.84938 1.000 16.91135 1325 ARG A CA 1
ATOM 2862 C C . ARG A 1 193 ? 15.84747 -1.99022 -7.82767 1.000 20.14344 1325 ARG A C 1
ATOM 2863 O O . ARG A 1 193 ? 16.45884 -2.99236 -7.43517 1.000 23.50869 1325 ARG A O 1
ATOM 2884 N N . THR A 1 194 ? 16.18250 -0.76669 -7.42637 1.000 17.10751 1326 THR A N 1
ATOM 2885 C CA . THR A 1 194 ? 17.32529 -0.54868 -6.55906 1.000 20.17382 1326 THR A CA 1
ATOM 2886 C C . THR A 1 194 ? 16.99399 0.56810 -5.58532 1.000 15.92536 1326 THR A C 1
ATOM 2887 O O . THR A 1 194 ? 15.97140 1.24685 -5.70300 1.000 19.12389 1326 THR A O 1
ATOM 2898 N N . LEU A 1 195 ? 17.87605 0.77066 -4.62800 1.000 16.97774 1327 LEU A N 1
ATOM 2899 C CA . LEU A 1 195 ? 17.65363 1.77367 -3.60621 1.000 13.98860 1327 LEU A CA 1
ATOM 2900 C C . LEU A 1 195 ? 18.20270 3.11332 -4.06948 1.000 24.90541 1327 LEU A C 1
ATOM 2901 O O . LEU A 1 195 ? 19.09509 3.18818 -4.91562 1.000 25.70680 1327 LEU A O 1
ATOM 2917 N N . ALA A 1 196 ? 17.66225 4.18035 -3.49199 1.000 22.46186 1328 ALA A N 1
ATOM 2918 C CA . ALA A 1 196 ? 18.07112 5.53809 -3.86906 1.000 29.46648 1328 ALA A CA 1
ATOM 2919 C C . ALA A 1 196 ? 19.58731 5.66752 -3.79934 1.000 31.50171 1328 ALA A C 1
ATOM 2920 O O . ALA A 1 196 ? 20.20768 5.21974 -2.83560 1.000 33.27204 1328 ALA A O 1
#

Sequence (186 aa):
TTYHFQSRRIDVDRDLESVHRWLGHPKSSHYWDMMLNSSSLADVEKLIRDAGADPDPRFGMRRIGYFEGERQFLFELYNPLTSDLARPGTGYVYETGDIGMHLLVSSSERRLPGFTGAVMLHIMRTAFFEAGARRVVVAPDVRNADVQQRLNAAVGFRVAGDFPVPGKTARLSYCTREDFARATDDNGRTLA

Organism: NCBI:txid2213200

Solvent-accessible surface area: 9703 Å² total; per-residue (Å²): 130,113,26,80,19,141,38,62,114,34,54,20,136,134,0,33,121,13,0,53,126,10,0,36,64,97,84,8,82,84,49,124,32,74,150,20,53,93,68,73,0,60,133,49,7,127,81,15,50,76,34,133,46,105,75,16,4,4,14,0,0,47,28,142,63,116,67,18,0,0,0,20,0,24,26,0,89,113,29,84,5,41,123,139,82,19,56,27,104,93,84,88,16,3,0,0,11,80,35,2,28,3,26,63,95,96,73,77,129,55,12,53,8,24,0,2,14,19,0,0,86,17,0,1,102,146,3,44,0,136,20,0,0,7,29,22,29,39,171,15,70,115,45,33,148,25,5,58,2,0,12,18,159,87,59,30,73,9,114,38,119,94,34,52,7,70,6,1,36,0,42,79,125,35,0,42,82,31,0,85,62,1,189,70,66,84

Nearest PDB structures (foldseek):
  2qml-assembly1_A  TM=8.900E-01  e=1.718E-12  Halalkalibacterium halodurans
  5o7o-assembly1_B  TM=9.251E-01  e=8.088E-10  Erwinia amylovora CFBP1430
  2qir-assembly1_A  TM=8.370E-01  e=2.362E-10  Salmonella enterica subsp. enterica serovar Typhimurium
  2vqy-assembly1_A  TM=8.390E-01  e=5.591E-10  Escherichia coli
  2bue-assembly1_A  TM=8.316E-01  e=1.035E-09  Escherichia coli

Foldseek 3Di:
DADDKDKDADDLVPCLVQVLQLCLAVVNCLVVCNPPDSVRSSCVQVVQCPDPDRLWGKMFMDDPRDTWWIKTWHDCCVDPNVDPPQPDDDDPQETEMDIGTTPDDDDDPPSLLNVLLVVVCCSCPVSPHQKYKYWGFPPPVVVVVSCQFQQKDWPAWGDDVPTITTIIMDGQVRRCVQQVNSPGTD

Radius of gyration: 15.65 Å; Cα contacts (8 Å, |Δi|>4): 332; chains: 1; bounding box: 38×40×37 Å

B-factor: mean 16.95, std 9.71, range [4.74, 65.07]